Protein AF-A0A1F9PCY2-F1 (afdb_monomer_lite)

Secondary structure (DSSP, 8-state):
--SSTTHHHHHHHHHHHHHHHHHHHTTS----------PPP---GGG---EEP--SSTT--EEE---HHHHTT-SSEEEEEEEEPTT-B-SSSBEESS--EEEEEEESEEEEEETTEEEEEETT-EEEE-SSGGG-BEEE--SSS-EEEEEEEE--SSEEEEETTTTEEEEETTTEEE-SSSB--TTTT-TTGGGGS-HHHHS--

Structure (mmCIF, N/CA/C/O backbone):
data_AF-A0A1F9PCY2-F1
#
_entry.id   AF-A0A1F9PCY2-F1
#
loop_
_atom_site.group_PDB
_atom_site.id
_atom_site.type_symbol
_atom_site.label_atom_id
_atom_site.label_alt_id
_atom_site.label_comp_id
_atom_site.label_asym_id
_atom_site.label_entity_id
_atom_site.label_seq_id
_atom_site.pdbx_PDB_ins_code
_atom_site.Cartn_x
_atom_site.Cartn_y
_atom_site.Cartn_z
_atom_site.occupancy
_atom_site.B_iso_or_equiv
_atom_site.auth_seq_id
_atom_site.auth_comp_id
_atom_site.auth_asym_id
_atom_site.auth_atom_id
_atom_site.pdbx_PDB_model_num
ATOM 1 N N . MET A 1 1 ? 18.120 -56.694 47.326 1.00 49.91 1 MET A N 1
ATOM 2 C CA . MET A 1 1 ? 18.194 -55.585 48.305 1.00 49.91 1 MET A CA 1
ATOM 3 C C . MET A 1 1 ? 19.300 -54.644 47.840 1.00 49.91 1 MET A C 1
ATOM 5 O O . MET A 1 1 ? 20.305 -55.163 47.388 1.00 49.91 1 MET A O 1
ATOM 9 N N . ASP A 1 2 ? 19.092 -53.324 47.895 1.00 51.41 2 ASP A N 1
ATOM 10 C CA . ASP A 1 2 ? 20.048 -52.235 47.558 1.00 51.41 2 ASP A CA 1
ATOM 11 C C . ASP A 1 2 ? 20.044 -51.563 46.168 1.00 51.41 2 ASP A C 1
ATOM 13 O O . ASP A 1 2 ? 21.091 -51.197 45.639 1.00 51.41 2 ASP A O 1
ATOM 17 N N . THR A 1 3 ? 18.872 -51.218 45.622 1.00 49.50 3 THR A N 1
ATOM 18 C CA . THR A 1 3 ? 18.780 -50.159 44.579 1.00 49.50 3 THR A CA 1
ATOM 19 C C . THR A 1 3 ? 17.760 -49.053 44.872 1.00 49.50 3 THR A C 1
ATOM 21 O O . THR A 1 3 ? 17.724 -48.039 44.171 1.00 49.50 3 THR A O 1
ATOM 24 N N . GLU A 1 4 ? 16.981 -49.178 45.948 1.00 46.00 4 GLU A N 1
ATOM 25 C CA . GLU A 1 4 ? 15.892 -48.245 46.273 1.00 46.00 4 GLU A CA 1
ATOM 26 C C . GLU A 1 4 ? 16.296 -47.173 47.306 1.00 46.00 4 GLU A C 1
ATOM 28 O O . GLU A 1 4 ? 15.786 -46.057 47.291 1.00 46.00 4 GLU A O 1
ATOM 33 N N . ASN A 1 5 ? 17.320 -47.435 48.128 1.00 48.94 5 ASN A N 1
ATOM 34 C CA . ASN A 1 5 ? 17.716 -46.544 49.230 1.00 48.94 5 ASN A CA 1
ATOM 35 C C . ASN A 1 5 ? 18.710 -45.421 48.837 1.00 48.94 5 ASN A C 1
ATOM 37 O O . ASN A 1 5 ? 19.014 -44.539 49.639 1.00 48.94 5 ASN A O 1
ATOM 41 N N . LYS A 1 6 ? 19.225 -45.411 47.596 1.00 46.03 6 LYS A N 1
ATOM 42 C CA . LYS A 1 6 ? 20.092 -44.322 47.088 1.00 46.03 6 LYS A CA 1
ATOM 43 C C . LYS A 1 6 ? 19.321 -43.197 46.389 1.00 46.03 6 LYS A C 1
ATOM 45 O O . LYS A 1 6 ? 19.819 -42.077 46.337 1.00 46.03 6 LYS A O 1
ATOM 50 N N . ARG A 1 7 ? 18.094 -43.445 45.910 1.00 46.31 7 ARG A N 1
ATOM 51 C CA . ARG A 1 7 ? 17.275 -42.417 45.238 1.00 46.31 7 ARG A CA 1
ATOM 52 C C . ARG A 1 7 ? 16.613 -41.432 46.207 1.00 46.31 7 ARG A C 1
ATOM 54 O O . ARG A 1 7 ? 16.495 -40.264 45.862 1.00 46.31 7 ARG A O 1
ATOM 61 N N . ASN A 1 8 ? 16.296 -41.854 47.434 1.00 48.50 8 ASN A N 1
ATOM 62 C CA . ASN A 1 8 ? 15.624 -40.996 48.424 1.00 48.50 8 ASN A CA 1
ATOM 63 C C . ASN A 1 8 ? 16.538 -40.022 49.183 1.00 48.50 8 ASN A C 1
ATOM 65 O O . ASN A 1 8 ? 16.046 -39.057 49.765 1.00 48.50 8 ASN A O 1
ATOM 69 N N . LYS A 1 9 ? 17.862 -40.225 49.178 1.00 49.31 9 LYS A N 1
ATOM 70 C CA . LYS A 1 9 ? 18.790 -39.270 49.810 1.00 49.31 9 LYS A CA 1
ATOM 71 C C . LYS A 1 9 ? 19.109 -38.074 48.908 1.00 49.31 9 LYS A C 1
ATOM 73 O O . LYS A 1 9 ? 19.295 -36.982 49.423 1.00 49.31 9 LYS A O 1
ATOM 78 N N . HIS A 1 10 ? 19.098 -38.244 47.583 1.00 46.91 10 HIS A N 1
ATOM 79 C CA . HIS A 1 10 ? 19.387 -37.155 46.640 1.00 46.91 10 HIS A CA 1
ATOM 80 C C . HIS A 1 10 ? 18.196 -36.215 46.401 1.00 46.91 10 HIS A C 1
ATOM 82 O O . HIS A 1 10 ? 18.392 -35.010 46.261 1.00 46.91 10 HIS A O 1
ATOM 88 N N . THR A 1 11 ? 16.963 -36.722 46.425 1.00 49.09 11 THR A N 1
ATOM 89 C CA . THR A 1 11 ? 15.750 -35.896 46.283 1.00 49.09 11 THR A CA 1
ATOM 90 C C . THR A 1 11 ? 15.494 -35.004 47.498 1.00 49.09 11 THR A C 1
ATOM 92 O O . THR A 1 11 ? 15.052 -33.869 47.335 1.00 49.09 11 THR A O 1
ATOM 95 N N . CYS A 1 12 ? 15.845 -35.457 48.706 1.00 47.75 12 CYS A N 1
ATOM 96 C CA . CYS A 1 12 ? 15.657 -34.674 49.930 1.00 47.75 12 CYS A CA 1
ATOM 97 C C . CYS A 1 12 ? 16.666 -33.509 50.050 1.00 47.75 12 CYS A C 1
ATOM 99 O O . CYS A 1 12 ? 16.314 -32.419 50.496 1.00 47.75 12 CYS A O 1
ATOM 101 N N . THR A 1 13 ? 17.906 -33.686 49.575 1.00 51.84 13 THR A N 1
ATOM 102 C CA . THR A 1 13 ? 18.930 -32.624 49.595 1.00 51.84 13 THR A CA 1
ATOM 103 C C . THR A 1 13 ? 18.660 -31.518 48.568 1.00 51.84 13 THR A C 1
ATOM 105 O O . THR A 1 13 ? 18.890 -30.349 48.864 1.00 51.84 13 THR A O 1
ATOM 108 N N . ILE A 1 14 ? 18.116 -31.846 47.389 1.00 53.06 14 ILE A N 1
ATOM 109 C CA . ILE A 1 14 ? 17.788 -30.846 46.353 1.00 53.06 14 ILE A CA 1
ATOM 110 C C . ILE A 1 14 ? 16.597 -29.974 46.783 1.00 53.06 14 ILE A C 1
ATOM 112 O O . ILE A 1 14 ? 16.625 -28.760 46.586 1.00 53.06 14 ILE A O 1
ATOM 116 N N . PHE A 1 15 ? 15.592 -30.557 47.446 1.00 50.31 15 PHE A N 1
ATOM 117 C CA . PHE A 1 15 ? 14.443 -29.798 47.954 1.00 50.31 15 PHE A CA 1
ATOM 118 C C . PHE A 1 15 ? 14.841 -28.785 49.038 1.00 50.31 15 PHE A C 1
ATOM 120 O O . PHE A 1 15 ? 14.338 -27.662 49.050 1.00 50.31 15 PHE A O 1
ATOM 127 N N . PHE A 1 16 ? 15.799 -29.137 49.901 1.00 51.06 16 PHE A N 1
ATOM 128 C CA . PHE A 1 16 ? 16.322 -28.218 50.914 1.00 51.06 16 PHE A CA 1
ATOM 129 C C . PHE A 1 16 ? 17.178 -27.090 50.322 1.00 51.06 16 PHE A C 1
ATOM 131 O O . PHE A 1 16 ? 17.104 -25.969 50.814 1.00 51.06 16 PHE A O 1
ATOM 138 N N . ILE A 1 17 ? 17.940 -27.334 49.250 1.00 54.53 17 ILE A N 1
ATOM 139 C CA . ILE A 1 17 ? 18.745 -26.287 48.593 1.00 54.53 17 ILE A CA 1
ATOM 140 C C . ILE A 1 17 ? 17.848 -25.254 47.893 1.00 54.53 17 ILE A C 1
ATOM 142 O O . ILE A 1 17 ? 18.100 -24.055 48.010 1.00 54.53 17 ILE A O 1
ATOM 146 N N . ILE A 1 18 ? 16.772 -25.694 47.230 1.00 54.16 18 ILE A N 1
ATOM 147 C CA . ILE A 1 18 ? 15.825 -24.792 46.552 1.00 54.16 18 ILE A CA 1
ATOM 148 C C . ILE A 1 18 ? 15.055 -23.945 47.576 1.00 54.16 18 ILE A C 1
ATOM 150 O O . ILE A 1 18 ? 14.937 -22.731 47.400 1.00 54.16 18 ILE A O 1
ATOM 154 N N . LEU A 1 19 ? 14.605 -24.539 48.689 1.00 51.38 19 LEU A N 1
ATOM 155 C CA . LEU A 1 19 ? 13.921 -23.782 49.744 1.00 51.38 19 LEU A CA 1
ATOM 156 C C . LEU A 1 19 ? 14.862 -22.807 50.471 1.00 51.38 19 LEU A C 1
ATOM 158 O O . LEU A 1 19 ? 14.443 -21.707 50.823 1.00 51.38 19 LEU A O 1
ATOM 162 N N . PHE A 1 20 ? 16.133 -23.170 50.672 1.00 49.12 20 PHE A N 1
ATOM 163 C CA . PHE A 1 20 ? 17.105 -22.307 51.352 1.00 49.12 20 PHE A CA 1
ATOM 164 C C . PHE A 1 20 ? 17.587 -21.149 50.461 1.00 49.12 20 PHE A C 1
ATOM 166 O O . PHE A 1 20 ? 17.786 -20.045 50.966 1.00 49.12 20 PHE A O 1
ATOM 173 N N . GLN A 1 21 ? 17.687 -21.342 49.136 1.00 50.03 21 GLN A N 1
ATOM 174 C CA . GLN A 1 21 ? 17.915 -20.238 48.192 1.00 50.03 21 GLN A CA 1
ATOM 175 C C . GLN A 1 21 ? 16.726 -19.272 48.141 1.00 50.03 21 GLN A C 1
ATOM 177 O O . GLN A 1 21 ? 16.936 -18.060 48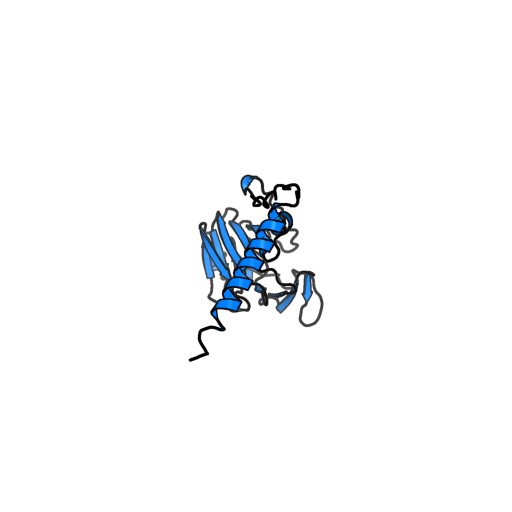.185 1.00 50.03 21 GLN A O 1
ATOM 182 N N . TYR A 1 22 ? 15.489 -19.783 48.144 1.00 48.84 22 TYR A N 1
ATOM 183 C CA . TYR A 1 22 ? 14.297 -18.936 48.252 1.00 48.84 22 TYR A CA 1
ATOM 184 C C . TYR A 1 22 ? 14.264 -18.167 49.580 1.00 48.84 22 TYR A C 1
ATOM 186 O O . TYR A 1 22 ? 13.965 -16.977 49.598 1.00 48.84 22 TYR A O 1
ATOM 194 N N . PHE A 1 23 ? 14.644 -18.796 50.695 1.00 46.88 23 PHE A N 1
ATOM 195 C CA . PHE A 1 23 ? 14.626 -18.138 52.003 1.00 46.88 23 PHE A CA 1
ATOM 196 C C . PHE A 1 23 ? 15.742 -17.088 52.178 1.00 46.88 23 PHE A C 1
ATOM 198 O O . PHE A 1 23 ? 15.530 -16.085 52.862 1.00 46.88 23 PHE A O 1
ATOM 205 N N . LEU A 1 24 ? 16.909 -17.257 51.537 1.00 42.62 24 LEU A N 1
ATOM 206 C CA . LEU A 1 24 ? 17.967 -16.233 51.534 1.00 42.62 24 LEU A CA 1
ATOM 207 C C . LEU A 1 24 ? 17.650 -15.036 50.624 1.00 42.62 24 LEU A C 1
ATOM 209 O O . LEU A 1 24 ? 18.014 -13.910 50.969 1.00 42.62 24 LEU A O 1
ATOM 213 N N . LEU A 1 25 ? 16.937 -15.248 49.512 1.00 44.38 25 LEU A N 1
ATOM 214 C CA . LEU A 1 25 ? 16.460 -14.162 48.645 1.00 44.38 25 LEU A CA 1
ATOM 215 C C . LEU A 1 25 ? 15.469 -13.230 49.364 1.00 44.38 25 LEU A C 1
ATOM 217 O O . LEU A 1 25 ? 15.462 -12.035 49.087 1.00 44.38 25 LEU A O 1
ATOM 221 N N . TYR A 1 26 ? 14.703 -13.736 50.337 1.00 45.12 26 TYR A N 1
ATOM 222 C CA . TYR A 1 26 ? 13.706 -12.946 51.074 1.00 45.12 26 TYR A CA 1
ATOM 223 C C . TYR A 1 26 ? 14.226 -12.231 52.333 1.00 45.12 26 TYR A C 1
ATOM 225 O O . TYR A 1 26 ? 13.521 -11.383 52.878 1.00 45.12 26 TYR A O 1
ATOM 233 N N . LYS A 1 27 ? 15.441 -12.534 52.817 1.00 46.47 27 LYS A N 1
ATOM 234 C CA . LYS A 1 27 ? 15.986 -11.939 54.058 1.00 46.47 27 LYS A CA 1
ATOM 235 C C . LYS A 1 27 ? 17.044 -10.857 53.865 1.00 46.47 27 LYS A C 1
ATOM 237 O O . LYS A 1 27 ? 17.469 -10.253 54.847 1.00 46.47 27 LYS A O 1
ATOM 242 N N . THR A 1 28 ? 17.449 -10.571 52.633 1.00 42.50 28 THR A N 1
ATOM 243 C CA . THR A 1 28 ? 18.249 -9.377 52.348 1.00 42.50 28 THR A CA 1
ATOM 244 C C . THR A 1 28 ? 17.312 -8.319 51.800 1.00 42.50 28 THR A C 1
ATOM 246 O O . THR A 1 28 ? 16.683 -8.519 50.767 1.00 42.50 28 THR A O 1
ATOM 249 N N . GLY A 1 29 ? 17.157 -7.225 52.546 1.00 47.38 29 GLY A N 1
ATOM 250 C CA . GLY A 1 29 ? 16.295 -6.102 52.202 1.00 47.38 29 GLY A CA 1
ATOM 251 C C . GLY A 1 29 ? 16.767 -5.393 50.937 1.00 47.38 29 GLY A C 1
ATOM 252 O O . GLY A 1 29 ? 17.312 -4.296 51.002 1.00 47.38 29 GLY A O 1
ATOM 253 N N . ARG A 1 30 ? 16.544 -6.013 49.777 1.00 43.16 30 ARG A N 1
ATOM 254 C CA . ARG A 1 30 ? 16.398 -5.278 48.533 1.00 43.16 30 ARG A CA 1
ATOM 255 C C . ARG A 1 30 ? 15.073 -4.560 48.641 1.00 43.16 30 ARG A C 1
ATOM 257 O O . ARG A 1 30 ? 14.016 -5.183 48.661 1.00 43.16 30 ARG A O 1
ATOM 264 N N . THR A 1 31 ? 15.175 -3.246 48.764 1.00 40.16 31 THR A N 1
ATOM 265 C CA . THR A 1 31 ? 14.129 -2.294 48.430 1.00 40.16 31 THR A CA 1
ATOM 266 C C . THR A 1 31 ? 13.320 -2.872 47.280 1.00 40.16 31 THR A C 1
ATOM 268 O O . THR A 1 31 ? 13.869 -3.135 46.208 1.00 40.16 31 THR A O 1
ATOM 271 N N . ILE A 1 32 ? 12.043 -3.142 47.535 1.00 45.25 32 ILE A N 1
ATOM 272 C CA . ILE A 1 32 ? 11.086 -3.482 46.496 1.00 45.25 32 ILE A CA 1
ATOM 273 C C . ILE A 1 32 ? 10.945 -2.185 45.702 1.00 45.25 32 ILE A C 1
ATOM 275 O O . ILE A 1 32 ? 10.113 -1.338 46.012 1.00 45.25 32 ILE A O 1
ATOM 279 N N . ALA A 1 33 ? 11.850 -1.963 44.748 1.00 45.84 33 ALA A N 1
ATOM 280 C CA . ALA A 1 33 ? 11.532 -1.118 43.622 1.00 45.84 33 ALA A CA 1
ATOM 281 C C . ALA A 1 33 ? 10.324 -1.807 43.002 1.00 45.84 33 ALA A C 1
ATOM 283 O O . ALA A 1 33 ? 10.427 -2.924 42.499 1.00 45.84 33 ALA A O 1
ATOM 284 N N . GLN A 1 34 ? 9.164 -1.197 43.197 1.00 42.25 34 GLN A N 1
ATOM 285 C CA . GLN A 1 34 ? 7.962 -1.493 42.454 1.00 42.25 34 GLN A CA 1
ATOM 286 C C . GLN A 1 34 ? 8.396 -1.539 40.986 1.00 42.25 34 GLN A C 1
ATOM 288 O O . GLN A 1 34 ? 8.777 -0.511 40.430 1.00 42.25 34 GLN A O 1
ATOM 293 N N . GLU A 1 35 ? 8.483 -2.738 40.403 1.00 51.88 35 GLU A N 1
ATOM 294 C CA . GLU A 1 35 ? 8.576 -2.874 38.956 1.00 51.88 35 GLU A CA 1
ATOM 295 C C . GLU A 1 35 ? 7.293 -2.228 38.446 1.00 51.88 35 GLU A C 1
ATOM 297 O O . GLU A 1 35 ? 6.217 -2.823 38.508 1.00 51.88 35 GLU A O 1
ATOM 302 N N . GLU A 1 36 ? 7.374 -0.956 38.054 1.00 52.19 36 GLU A N 1
ATOM 303 C CA . GLU A 1 36 ? 6.341 -0.338 37.245 1.00 52.19 36 GLU A CA 1
ATOM 304 C C . GLU A 1 36 ? 6.283 -1.172 35.969 1.00 52.19 36 GLU A C 1
ATOM 306 O O . GLU A 1 36 ? 7.107 -1.025 35.065 1.00 52.19 36 GLU A O 1
ATOM 311 N N . GLY A 1 37 ? 5.375 -2.153 35.958 1.00 55.00 37 GLY A N 1
ATOM 312 C CA . GLY A 1 37 ? 5.111 -2.973 34.792 1.00 55.00 37 GLY A CA 1
ATOM 313 C C . GLY A 1 37 ? 4.914 -2.043 33.606 1.00 55.00 37 GLY A C 1
ATOM 314 O O . GLY A 1 37 ? 4.237 -1.022 33.730 1.00 55.00 37 GLY A O 1
ATOM 315 N N . ILE A 1 38 ? 5.557 -2.359 32.482 1.00 71.50 38 ILE A N 1
ATOM 316 C CA . ILE A 1 38 ? 5.485 -1.537 31.275 1.00 71.50 38 ILE A CA 1
ATOM 317 C C . ILE A 1 38 ? 4.004 -1.355 30.934 1.00 71.50 38 ILE A C 1
ATOM 319 O O . ILE A 1 38 ? 3.338 -2.303 30.518 1.00 71.50 38 ILE A O 1
ATOM 323 N N . MET A 1 39 ? 3.484 -0.148 31.159 1.00 81.25 39 MET A N 1
ATOM 324 C CA . MET A 1 39 ? 2.111 0.184 30.807 1.00 81.25 39 MET A CA 1
ATOM 325 C C . MET A 1 39 ? 1.950 0.003 29.294 1.00 81.25 39 MET A C 1
ATOM 327 O O . MET A 1 39 ? 2.833 0.427 28.539 1.00 81.25 39 MET A O 1
ATOM 331 N N . PRO A 1 40 ? 0.859 -0.626 28.826 1.00 89.62 40 PRO A N 1
ATOM 332 C CA . PRO A 1 40 ? 0.638 -0.785 27.399 1.00 89.62 40 PRO A CA 1
ATOM 333 C C . PRO A 1 40 ? 0.525 0.589 26.733 1.00 89.62 40 PRO A C 1
ATOM 335 O O . PRO A 1 40 ? -0.126 1.497 27.255 1.00 89.62 40 PRO A O 1
ATOM 338 N N . PHE A 1 41 ? 1.144 0.736 25.563 1.00 92.12 41 PHE A N 1
ATOM 339 C CA . PHE A 1 41 ? 0.968 1.927 24.739 1.00 92.12 41 PHE A CA 1
ATOM 340 C C . PHE A 1 41 ? -0.444 1.930 24.152 1.00 92.12 41 PHE A C 1
ATOM 342 O O . PHE A 1 41 ? -0.864 0.960 23.523 1.00 92.12 41 PHE A O 1
ATOM 349 N N . ILE A 1 42 ? -1.177 3.022 24.362 1.00 94.06 42 ILE A N 1
ATOM 350 C CA . ILE A 1 42 ? -2.525 3.210 23.825 1.00 94.06 42 ILE A CA 1
ATOM 351 C C . ILE A 1 42 ? -2.456 4.302 22.761 1.00 94.06 42 ILE A C 1
ATOM 353 O O . ILE A 1 42 ? -2.275 5.474 23.088 1.00 94.06 42 ILE A O 1
ATOM 357 N N . HIS A 1 43 ? -2.645 3.919 21.499 1.00 94.88 43 HIS A N 1
ATOM 358 C CA . HIS A 1 43 ? -2.766 4.850 20.375 1.00 94.88 43 HIS A CA 1
ATOM 359 C C . HIS A 1 43 ? -4.242 5.093 20.094 1.00 94.88 43 HIS A C 1
ATOM 361 O O . HIS A 1 43 ? -4.945 4.215 19.596 1.00 94.88 43 HIS A O 1
ATOM 367 N N . LYS A 1 44 ? -4.745 6.271 20.463 1.00 94.94 44 LYS A N 1
ATOM 368 C CA . LYS A 1 44 ? -6.134 6.641 20.192 1.00 94.94 44 LYS A CA 1
ATOM 369 C C . LYS A 1 44 ? -6.222 7.222 18.794 1.00 94.94 44 LYS A C 1
ATOM 371 O O . LYS A 1 44 ? -5.636 8.265 18.542 1.00 94.94 44 LYS A O 1
ATOM 376 N N . LEU A 1 45 ? -7.000 6.592 17.916 1.00 93.25 45 LEU A N 1
ATOM 377 C CA . LEU A 1 45 ? -7.148 7.038 16.527 1.00 93.25 45 LEU A CA 1
ATOM 378 C C . LEU A 1 45 ? -7.530 8.524 16.405 1.00 93.25 45 LEU A C 1
ATOM 380 O O . LEU A 1 45 ? -7.011 9.213 15.537 1.00 93.25 45 LEU A O 1
ATOM 384 N N . ALA A 1 46 ? -8.372 9.029 17.313 1.00 94.62 46 ALA A N 1
ATOM 385 C CA . ALA A 1 46 ? -8.782 10.435 17.352 1.00 94.62 46 ALA A CA 1
ATOM 386 C C . ALA A 1 46 ? -7.629 11.430 17.600 1.00 94.62 46 ALA A C 1
ATOM 388 O O . ALA A 1 46 ? -7.755 12.598 17.245 1.00 94.62 46 ALA A O 1
ATOM 389 N N . ASP A 1 47 ? -6.520 10.969 18.184 1.00 95.38 47 ASP A N 1
ATOM 390 C CA . ASP A 1 47 ? -5.356 11.788 18.534 1.00 95.38 47 ASP A CA 1
ATOM 391 C C . ASP A 1 47 ? -4.205 11.623 17.517 1.00 95.38 47 ASP A C 1
ATOM 393 O O . ASP A 1 47 ? -3.157 12.256 17.649 1.00 95.38 47 ASP A O 1
ATOM 397 N N . ILE A 1 48 ? -4.371 10.758 16.507 1.00 95.75 48 ILE A N 1
ATOM 398 C CA . ILE A 1 48 ? -3.335 10.455 15.516 1.00 95.75 48 ILE A CA 1
ATOM 399 C C . ILE A 1 48 ? -3.447 11.421 14.336 1.00 95.75 48 ILE A C 1
ATOM 401 O O . ILE A 1 48 ? -4.407 11.401 13.567 1.00 95.75 48 ILE A O 1
ATOM 405 N N . GLU A 1 49 ? -2.414 12.237 14.147 1.00 96.75 49 GLU A N 1
ATOM 406 C CA . GLU A 1 49 ? -2.269 13.063 12.951 1.00 96.75 49 GLU A CA 1
ATOM 407 C C . GLU A 1 49 ? -1.804 12.210 11.759 1.00 96.75 49 GLU A C 1
ATOM 409 O O . GLU A 1 49 ? -0.811 11.486 11.853 1.00 96.75 49 GLU A O 1
ATOM 414 N N . LEU A 1 50 ? -2.484 12.346 10.614 1.00 98.19 50 LEU A N 1
ATOM 415 C CA . LEU A 1 50 ? -2.068 11.736 9.351 1.00 98.19 50 LEU A CA 1
ATOM 416 C C . LEU A 1 50 ? -1.465 12.785 8.415 1.00 98.19 50 LEU A C 1
ATOM 418 O O . LEU A 1 50 ? -2.133 13.747 8.024 1.00 98.19 50 LEU A O 1
ATOM 422 N N . LYS A 1 51 ? -0.219 12.561 7.994 1.00 98.12 51 LYS A N 1
ATOM 423 C CA . LYS A 1 51 ? 0.524 13.444 7.088 1.00 98.12 51 LYS A CA 1
ATOM 424 C C . LYS A 1 51 ? 0.533 12.884 5.680 1.00 98.12 51 LYS A C 1
ATOM 426 O O . LYS A 1 51 ? 0.793 11.701 5.483 1.00 98.12 51 LYS A O 1
ATOM 431 N 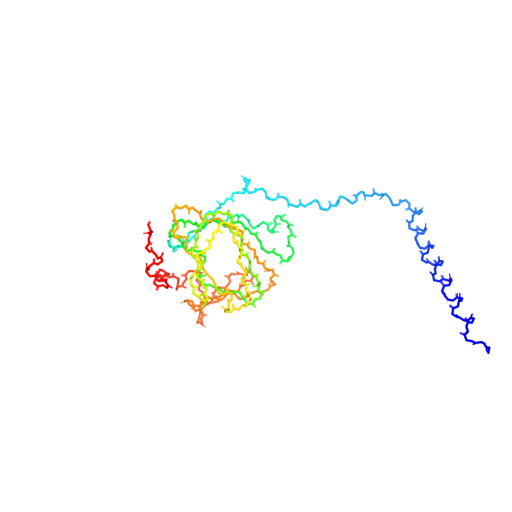N . GLN A 1 52 ? 0.245 13.742 4.707 1.00 97.88 52 GLN A N 1
ATOM 432 C CA . GLN A 1 52 ? 0.275 13.368 3.297 1.00 97.88 52 GLN A CA 1
ATOM 433 C C . GLN A 1 52 ? 1.706 13.053 2.843 1.00 97.88 52 GLN A C 1
ATOM 435 O O . GLN A 1 52 ? 2.659 13.704 3.273 1.00 97.88 52 GLN A O 1
ATOM 440 N N . ASN A 1 53 ? 1.844 12.065 1.964 1.00 96.19 53 ASN A N 1
ATOM 441 C CA . ASN A 1 53 ? 3.103 11.752 1.303 1.00 96.19 53 ASN A CA 1
ATOM 442 C C . ASN A 1 53 ? 3.514 12.830 0.277 1.00 96.19 53 ASN A C 1
ATOM 444 O O . ASN A 1 53 ? 2.690 13.548 -0.287 1.00 96.19 53 ASN A O 1
ATOM 448 N N . ASN A 1 54 ? 4.813 12.897 -0.022 1.00 93.12 54 ASN A N 1
ATOM 449 C CA . ASN A 1 54 ? 5.364 13.771 -1.061 1.00 93.12 54 ASN A CA 1
ATOM 450 C C . ASN A 1 54 ? 5.648 12.963 -2.336 1.00 93.12 54 ASN A C 1
ATOM 452 O O . ASN A 1 54 ? 6.806 12.737 -2.690 1.00 93.12 54 ASN A O 1
ATOM 456 N N . SER A 1 55 ? 4.596 12.467 -2.991 1.00 91.81 55 SER A N 1
ATOM 457 C CA . SER A 1 55 ? 4.737 11.763 -4.270 1.00 91.81 55 SER A CA 1
ATOM 458 C C . SER A 1 55 ? 4.847 12.747 -5.444 1.00 91.81 55 SER A C 1
ATOM 460 O O . SER A 1 55 ? 3.992 13.625 -5.569 1.00 91.81 55 SER A O 1
ATOM 462 N N . PRO A 1 56 ? 5.837 12.596 -6.345 1.00 92.50 56 PRO A N 1
ATOM 463 C CA . PRO A 1 56 ? 5.848 13.278 -7.635 1.00 92.50 56 PRO A CA 1
ATOM 464 C C . PRO A 1 56 ? 4.826 12.681 -8.619 1.00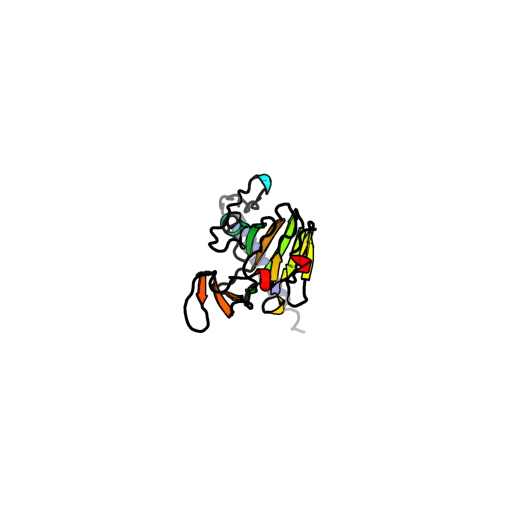 92.50 56 PRO A C 1
ATOM 466 O O . PRO A 1 56 ? 4.472 13.331 -9.599 1.00 92.50 56 PRO A O 1
ATOM 469 N N . ALA A 1 57 ? 4.341 11.460 -8.373 1.00 92.44 57 ALA A N 1
ATOM 470 C CA . ALA A 1 57 ? 3.360 10.777 -9.203 1.00 92.44 57 ALA A CA 1
ATOM 471 C C . ALA A 1 57 ? 1.951 10.976 -8.620 1.00 92.44 57 ALA A C 1
ATOM 473 O O . ALA A 1 57 ? 1.624 10.464 -7.548 1.00 92.44 57 ALA A O 1
ATOM 474 N N . SER A 1 58 ? 1.112 11.734 -9.332 1.00 93.94 58 SER A N 1
ATOM 475 C CA . SER A 1 58 ? -0.181 12.220 -8.817 1.00 93.94 58 SER A CA 1
ATOM 476 C C . SER A 1 58 ? -1.216 11.134 -8.496 1.00 93.94 58 SER A C 1
ATOM 478 O O . SER A 1 58 ? -2.142 11.385 -7.728 1.00 93.94 58 SER A O 1
ATOM 480 N N . ASP A 1 59 ? -1.049 9.931 -9.046 1.00 97.31 59 ASP A N 1
ATOM 481 C CA . ASP A 1 59 ? -1.905 8.773 -8.769 1.00 97.31 59 ASP A CA 1
ATOM 482 C C . ASP A 1 59 ? -1.615 8.124 -7.403 1.00 97.31 59 ASP A C 1
ATOM 484 O O . ASP A 1 59 ? -2.458 7.411 -6.862 1.00 97.31 59 ASP A O 1
ATOM 488 N N . PHE A 1 60 ? -0.457 8.429 -6.816 1.00 98.00 60 PHE A N 1
ATOM 489 C CA . PHE A 1 60 ? 0.065 7.854 -5.580 1.00 98.00 60 PHE A CA 1
ATOM 490 C C . PHE A 1 60 ? -0.032 8.864 -4.434 1.00 98.00 60 PHE A C 1
ATOM 492 O O . PHE A 1 60 ? 0.965 9.468 -4.034 1.00 98.00 60 PHE A O 1
ATOM 499 N N . LEU A 1 61 ? -1.238 9.080 -3.907 1.00 97.94 61 LEU A N 1
ATOM 500 C CA . LEU A 1 61 ? -1.468 10.014 -2.801 1.00 97.94 61 LEU A CA 1
ATOM 501 C C . LEU A 1 61 ? -2.165 9.320 -1.638 1.00 97.94 61 LEU A C 1
ATOM 503 O O . LEU A 1 61 ? -3.293 8.848 -1.765 1.00 97.94 61 LEU A O 1
ATOM 507 N N . TRP A 1 62 ? -1.517 9.340 -0.479 1.00 98.12 62 TRP A N 1
ATOM 508 C CA . TRP A 1 62 ? -2.041 8.822 0.782 1.00 98.12 62 TRP A CA 1
ATOM 509 C C . TRP A 1 62 ? -1.539 9.678 1.943 1.00 98.12 62 TRP A C 1
ATOM 511 O O . TRP A 1 62 ? -0.605 10.473 1.810 1.00 98.12 62 TRP A O 1
ATOM 521 N N . LYS A 1 63 ? -2.153 9.506 3.107 1.00 98.38 63 LYS A N 1
ATOM 522 C CA . LYS A 1 63 ? -1.651 10.002 4.382 1.00 98.38 63 LYS A CA 1
ATOM 523 C C . LYS A 1 63 ? -1.207 8.836 5.254 1.00 98.38 63 LYS A C 1
ATOM 525 O O . LYS A 1 63 ? -1.761 7.746 5.152 1.00 98.38 63 LYS A O 1
ATOM 530 N N . SER A 1 64 ? -0.228 9.080 6.113 1.00 98.12 64 SER A N 1
ATOM 531 C CA . SER A 1 64 ? 0.291 8.111 7.078 1.00 98.12 64 SER A CA 1
ATOM 532 C C . SER A 1 64 ? 0.424 8.775 8.439 1.00 98.12 64 SER A C 1
ATOM 534 O O . SER A 1 64 ? 0.779 9.957 8.511 1.00 98.12 64 SER A O 1
ATOM 536 N N . SER A 1 65 ? 0.187 8.033 9.517 1.00 98.19 65 SER A N 1
ATOM 537 C CA . SER A 1 65 ? 0.663 8.456 10.830 1.00 98.19 65 SER A CA 1
ATOM 538 C C . SER A 1 65 ? 2.191 8.414 10.874 1.00 98.19 65 SER A C 1
ATOM 540 O O . SER A 1 65 ? 2.847 7.897 9.963 1.00 98.19 65 SER A O 1
ATOM 542 N N . LEU A 1 66 ? 2.767 8.934 11.959 1.00 96.19 66 LEU A N 1
ATOM 543 C CA . LEU A 1 66 ? 4.121 8.531 12.332 1.00 96.19 66 LEU A CA 1
ATOM 544 C C . LEU A 1 66 ? 4.168 7.003 12.541 1.00 96.19 66 LEU A C 1
ATOM 546 O O . LEU A 1 66 ? 3.129 6.430 12.893 1.00 96.19 66 LEU A O 1
ATOM 550 N N . PRO A 1 67 ? 5.338 6.362 12.370 1.00 95.44 67 PRO A N 1
ATOM 551 C CA . PRO A 1 67 ? 5.491 4.938 12.646 1.00 95.44 67 PRO A CA 1
ATOM 552 C C . PRO A 1 67 ? 5.190 4.661 14.126 1.00 95.44 67 PRO A C 1
ATOM 554 O O . PRO A 1 67 ? 5.934 5.070 15.026 1.00 95.44 67 PRO A O 1
ATOM 557 N N . LEU A 1 68 ? 4.047 4.031 14.412 1.00 96.50 68 LEU A N 1
ATOM 558 C CA . LEU A 1 68 ? 3.579 3.845 15.789 1.00 96.50 68 LEU A CA 1
ATOM 559 C C . LEU A 1 68 ? 4.426 2.802 16.517 1.00 96.50 68 LEU A C 1
ATOM 561 O O . LEU A 1 68 ? 4.480 2.789 17.753 1.00 96.50 68 LEU A O 1
ATOM 565 N N . GLU A 1 69 ? 5.138 1.957 15.774 1.00 94.88 69 GLU A N 1
ATOM 566 C CA . GLU A 1 69 ? 6.081 1.002 16.322 1.00 94.88 69 GLU A CA 1
ATOM 567 C C . GLU A 1 69 ? 7.272 1.670 17.014 1.00 94.88 69 GLU A C 1
ATOM 569 O O . GLU A 1 69 ? 7.762 1.138 18.012 1.00 94.88 69 GLU A O 1
ATOM 574 N N . GLU A 1 70 ? 7.716 2.840 16.536 1.00 93.69 70 GLU A N 1
ATOM 575 C CA . GLU A 1 70 ? 8.818 3.591 17.147 1.00 93.69 70 GLU A CA 1
ATOM 576 C C . GLU A 1 70 ? 8.393 4.140 18.508 1.00 93.69 70 GLU A C 1
ATOM 578 O O . GLU A 1 70 ? 9.103 3.983 19.505 1.00 93.69 70 GLU A O 1
ATOM 583 N N . ILE A 1 71 ? 7.180 4.696 18.568 1.00 93.56 71 ILE A N 1
ATOM 584 C CA . ILE A 1 71 ? 6.565 5.196 19.802 1.00 93.56 71 ILE A CA 1
ATOM 585 C C . ILE A 1 71 ? 6.366 4.041 20.793 1.00 93.56 71 ILE A C 1
ATOM 587 O O . ILE A 1 71 ? 6.669 4.171 21.979 1.00 93.56 71 ILE A O 1
ATOM 591 N N . SER A 1 72 ? 5.913 2.889 20.292 1.00 95.00 72 SER A N 1
ATOM 592 C CA . SER A 1 72 ? 5.639 1.688 21.093 1.00 95.00 72 SER A CA 1
ATOM 593 C C . SER A 1 72 ? 6.886 0.882 21.451 1.00 95.00 72 SER A C 1
ATOM 595 O O . SER A 1 72 ? 6.791 -0.088 22.204 1.00 95.00 72 SER A O 1
ATOM 597 N N . LYS A 1 73 ? 8.052 1.238 20.894 1.00 94.06 73 LYS A N 1
ATOM 598 C CA . LYS A 1 73 ? 9.314 0.490 21.024 1.00 94.06 73 LYS A CA 1
ATOM 599 C C . LYS A 1 73 ? 9.173 -0.984 20.620 1.00 94.06 73 LYS A C 1
ATOM 601 O O . LYS A 1 73 ? 9.751 -1.875 21.251 1.00 94.06 73 LYS A O 1
ATOM 606 N N . SER A 1 74 ? 8.389 -1.244 19.576 1.00 95.44 74 SER A N 1
ATOM 607 C CA . SER A 1 74 ? 8.181 -2.591 19.049 1.00 95.44 74 SER A CA 1
ATOM 608 C C . SER A 1 74 ? 9.488 -3.175 18.520 1.00 95.44 74 SER A C 1
ATOM 610 O O . SER A 1 74 ? 10.264 -2.511 17.828 1.00 95.44 74 SER A O 1
ATOM 612 N N . LYS A 1 75 ? 9.720 -4.453 18.823 1.00 94.56 75 LYS A N 1
ATOM 613 C CA . LYS A 1 75 ? 10.886 -5.195 18.325 1.00 94.56 75 LYS A CA 1
ATOM 614 C C . LYS A 1 75 ? 10.607 -5.947 17.028 1.00 94.56 75 LYS A C 1
ATOM 616 O O . LYS A 1 75 ? 11.533 -6.143 16.253 1.00 94.56 75 LYS A O 1
ATOM 621 N N . TYR A 1 76 ? 9.361 -6.369 16.817 1.00 95.94 76 TYR A N 1
ATOM 622 C CA . TYR A 1 76 ? 9.018 -7.384 15.814 1.00 95.94 76 TYR A CA 1
ATOM 623 C C . TYR A 1 76 ? 7.990 -6.927 14.789 1.00 95.94 76 TYR A C 1
ATOM 625 O O . TYR A 1 76 ? 7.832 -7.588 13.773 1.00 95.94 76 TYR A O 1
ATOM 633 N N . LEU A 1 77 ? 7.299 -5.822 15.052 1.00 97.25 77 LEU A N 1
ATOM 634 C CA . LEU A 1 77 ? 6.232 -5.317 14.198 1.00 97.25 77 LEU A CA 1
ATOM 635 C C . LEU A 1 77 ? 6.541 -3.882 13.805 1.00 97.25 77 LEU A C 1
ATOM 637 O O . LEU A 1 77 ? 6.900 -3.089 14.678 1.00 97.25 77 LEU A O 1
ATOM 641 N N . HIS A 1 78 ? 6.368 -3.573 12.529 1.00 97.38 78 HIS A N 1
ATOM 642 C CA . HIS A 1 78 ? 6.130 -2.222 12.041 1.00 97.38 78 HIS A CA 1
ATOM 643 C C . HIS A 1 78 ? 4.628 -2.031 11.908 1.00 97.38 78 HIS A C 1
ATOM 645 O O . HIS A 1 78 ? 3.955 -2.951 11.446 1.00 97.38 78 HIS A O 1
ATOM 651 N N . PHE A 1 79 ? 4.104 -0.888 12.346 1.00 97.94 79 PHE A N 1
ATOM 652 C CA . PHE A 1 79 ? 2.690 -0.608 12.160 1.00 97.94 79 PHE A CA 1
ATOM 653 C C . PHE A 1 79 ? 2.383 0.878 12.242 1.00 97.94 79 PHE A C 1
ATOM 655 O O . PHE A 1 79 ? 2.897 1.606 13.094 1.00 97.94 79 PHE A O 1
ATOM 662 N N . ASP A 1 80 ? 1.471 1.315 11.391 1.00 97.75 80 ASP A N 1
ATOM 663 C CA . ASP A 1 80 ? 0.971 2.677 11.380 1.00 97.75 80 ASP A CA 1
ATOM 664 C C . ASP A 1 80 ? -0.454 2.735 10.802 1.00 97.75 80 ASP A C 1
ATOM 666 O O . ASP A 1 80 ? -1.067 1.717 10.468 1.00 97.75 80 ASP A O 1
ATOM 670 N N . ILE A 1 81 ? -1.031 3.936 10.783 1.00 98.44 81 ILE A N 1
ATOM 671 C CA . ILE A 1 81 ? -2.347 4.175 10.195 1.00 98.44 81 ILE A CA 1
ATOM 672 C C . ILE A 1 81 ? -2.167 4.826 8.832 1.00 98.44 81 ILE A C 1
ATOM 674 O O . ILE A 1 81 ? -1.519 5.871 8.716 1.00 98.44 81 ILE A O 1
ATOM 678 N N . LYS A 1 82 ? -2.826 4.265 7.819 1.00 98.56 82 LYS A N 1
ATOM 679 C CA . LYS A 1 82 ? -2.840 4.777 6.451 1.00 98.56 82 LYS A CA 1
ATOM 680 C C . LYS A 1 82 ? -4.220 5.279 6.070 1.00 98.56 82 LYS A C 1
ATOM 682 O O . LYS A 1 82 ? -5.231 4.671 6.408 1.00 98.56 82 LYS A O 1
ATOM 687 N N . SER A 1 83 ? -4.259 6.364 5.301 1.00 98.56 83 SER A N 1
ATOM 688 C CA . SER A 1 83 ? -5.471 6.860 4.651 1.00 98.56 83 SER A CA 1
ATOM 689 C C . SER A 1 83 ? -5.215 7.104 3.170 1.00 98.56 83 SER A C 1
ATOM 691 O O . SER A 1 83 ? -4.381 7.931 2.810 1.00 98.56 83 SER A O 1
ATOM 693 N N . LEU A 1 84 ? -5.927 6.398 2.300 1.00 98.56 84 LEU A N 1
ATOM 694 C CA . LEU A 1 84 ? -5.812 6.527 0.853 1.00 98.56 84 LEU A CA 1
ATOM 695 C C . LEU A 1 84 ? -6.875 7.494 0.317 1.00 98.56 84 LEU A C 1
ATOM 697 O O . LEU A 1 84 ? -8.063 7.348 0.612 1.00 98.56 84 LEU A O 1
ATOM 701 N N . PHE A 1 85 ? -6.458 8.486 -0.471 1.00 98.31 85 PHE A N 1
ATOM 702 C CA . PHE A 1 85 ? -7.377 9.475 -1.041 1.00 98.31 85 PHE A CA 1
ATOM 703 C C . PHE A 1 85 ? -8.296 8.865 -2.116 1.00 98.31 85 PHE A C 1
ATOM 705 O O . PHE A 1 85 ? -7.905 7.897 -2.767 1.00 98.31 85 PHE A O 1
ATOM 712 N N . PRO A 1 86 ? -9.484 9.454 -2.356 1.00 98.00 86 PRO A N 1
ATOM 713 C CA . PRO A 1 86 ? -10.361 9.062 -3.458 1.00 98.00 86 PRO A CA 1
ATOM 714 C C . PRO A 1 86 ? -9.665 9.086 -4.822 1.00 98.00 86 PRO A C 1
ATOM 716 O O . PRO A 1 86 ? -8.941 10.036 -5.151 1.00 98.00 86 PRO A O 1
ATOM 719 N N . ASP A 1 87 ? -9.943 8.076 -5.647 1.00 97.62 87 ASP A N 1
ATOM 720 C CA . ASP A 1 87 ? -9.361 7.900 -6.982 1.00 97.62 87 ASP A CA 1
ATOM 721 C C . ASP A 1 87 ? -7.818 7.897 -6.967 1.00 97.62 87 ASP A C 1
ATOM 723 O O . ASP A 1 87 ? -7.157 8.495 -7.822 1.00 97.62 87 ASP A O 1
ATOM 727 N N . LYS A 1 88 ? -7.225 7.284 -5.940 1.00 98.25 88 LYS A N 1
ATOM 728 C CA . LYS A 1 88 ? -5.774 7.110 -5.810 1.00 98.25 88 LYS A CA 1
ATOM 729 C C . LYS A 1 88 ? -5.431 5.662 -5.518 1.00 98.25 88 LYS A C 1
ATOM 731 O O . LYS A 1 88 ? -6.256 4.896 -5.016 1.00 98.25 88 LYS A O 1
ATOM 736 N N . PHE A 1 89 ? -4.196 5.316 -5.843 1.00 98.50 89 PHE A N 1
ATOM 737 C CA . PHE A 1 89 ? -3.610 4.018 -5.571 1.00 98.50 89 PHE A CA 1
ATOM 738 C C . PHE A 1 89 ? -2.773 4.098 -4.297 1.00 98.50 89 PHE A C 1
ATOM 740 O O . PHE A 1 89 ? -2.196 5.147 -3.981 1.00 98.50 89 PHE A O 1
ATOM 747 N N . SER A 1 90 ? -2.710 2.988 -3.559 1.00 97.94 90 SER A N 1
ATOM 748 C CA . SER A 1 90 ? -1.707 2.812 -2.505 1.00 97.94 90 SER A CA 1
ATOM 749 C C . SER A 1 90 ? -0.301 2.797 -3.117 1.00 97.94 90 SER A C 1
ATOM 751 O O . SER A 1 90 ? -0.100 3.208 -4.253 1.00 97.94 90 SER A O 1
ATOM 753 N N . TYR A 1 91 ? 0.689 2.283 -2.395 1.00 96.50 91 TYR A N 1
ATOM 754 C CA . TYR A 1 91 ? 2.030 2.025 -2.920 1.00 96.50 91 TYR A CA 1
ATOM 755 C C . TYR A 1 91 ? 2.021 1.334 -4.299 1.00 96.50 91 TYR A C 1
ATOM 757 O O . TYR A 1 91 ? 1.052 0.638 -4.635 1.00 96.50 91 TYR A O 1
ATOM 765 N N . PRO A 1 92 ? 3.089 1.500 -5.099 1.00 98.19 92 PRO A N 1
ATOM 766 C CA . PRO A 1 92 ? 3.381 0.625 -6.231 1.00 98.19 92 PRO A CA 1
ATOM 767 C C . PRO A 1 92 ? 3.064 -0.846 -5.943 1.00 98.19 92 PRO A C 1
ATOM 769 O O . PRO A 1 92 ? 3.274 -1.304 -4.821 1.00 98.19 92 PRO A O 1
ATOM 772 N N . TYR A 1 93 ? 2.551 -1.581 -6.933 1.00 98.81 93 TYR A N 1
ATOM 773 C CA . TYR A 1 93 ? 2.210 -2.997 -6.768 1.00 98.81 93 TYR A CA 1
ATOM 774 C C . TYR A 1 93 ? 3.452 -3.778 -6.345 1.00 98.81 93 TYR A C 1
ATOM 776 O O . TYR A 1 93 ? 4.459 -3.740 -7.056 1.00 98.81 93 TYR A O 1
ATOM 784 N N . HIS A 1 94 ? 3.399 -4.427 -5.181 1.00 98.81 94 HIS A N 1
ATOM 785 C CA . HIS A 1 94 ? 4.591 -4.992 -4.556 1.00 98.81 94 HIS A CA 1
ATOM 786 C C . HIS A 1 94 ? 4.299 -6.209 -3.689 1.00 98.81 94 HIS A C 1
ATOM 788 O O . HIS A 1 94 ? 3.149 -6.478 -3.355 1.00 98.81 94 HIS A O 1
ATOM 794 N N . PHE A 1 95 ? 5.362 -6.920 -3.322 1.00 98.81 95 PHE A N 1
ATOM 795 C CA . PHE A 1 95 ? 5.360 -7.927 -2.266 1.00 98.81 95 PHE A CA 1
ATOM 796 C C . PHE A 1 95 ? 6.686 -7.921 -1.502 1.00 98.81 95 PHE A C 1
ATOM 798 O O . PHE A 1 95 ? 7.709 -7.442 -2.002 1.00 98.81 95 PHE A O 1
ATOM 805 N N . HIS A 1 96 ? 6.665 -8.502 -0.309 1.00 98.62 96 HIS A N 1
ATOM 806 C CA . HIS A 1 96 ? 7.809 -8.628 0.588 1.00 98.62 96 HIS A CA 1
ATOM 807 C C . HIS A 1 96 ? 8.427 -10.028 0.510 1.00 98.62 96 HIS A C 1
ATOM 809 O O . HIS A 1 96 ? 7.726 -11.011 0.280 1.00 98.62 96 HIS A O 1
ATOM 815 N N . ARG A 1 97 ? 9.750 -10.142 0.667 1.00 98.44 97 ARG A N 1
ATOM 816 C CA . ARG A 1 97 ? 10.465 -11.433 0.601 1.00 98.44 97 ARG A CA 1
ATOM 817 C C . ARG A 1 97 ? 10.760 -12.041 1.961 1.00 98.44 97 ARG A C 1
ATOM 819 O O . ARG A 1 97 ? 11.085 -13.219 2.006 1.00 98.44 97 ARG A O 1
ATOM 826 N N . ASN A 1 98 ? 10.746 -11.230 3.009 1.00 97.81 98 ASN A N 1
ATOM 827 C CA . ASN A 1 98 ? 11.152 -11.625 4.353 1.00 97.81 98 ASN A CA 1
ATOM 828 C C . ASN A 1 98 ? 10.303 -10.916 5.425 1.00 97.81 98 ASN A C 1
ATOM 830 O O . ASN A 1 98 ? 10.769 -10.694 6.545 1.00 97.81 98 ASN A O 1
ATOM 834 N N . ALA A 1 99 ? 9.111 -10.452 5.036 1.00 98.00 99 ALA A N 1
ATOM 835 C CA . ALA A 1 99 ? 8.127 -9.875 5.932 1.00 98.00 99 ALA A CA 1
ATOM 836 C C . ALA A 1 99 ? 6.709 -10.272 5.500 1.00 98.00 99 ALA A C 1
ATOM 838 O O . ALA A 1 99 ? 6.333 -10.087 4.346 1.00 98.00 99 ALA A O 1
ATOM 839 N N . GLU A 1 100 ? 5.925 -10.772 6.448 1.00 98.31 100 GLU A N 1
ATOM 840 C CA . GLU A 1 100 ? 4.476 -10.912 6.317 1.00 98.31 100 GLU A CA 1
ATOM 841 C C . GLU A 1 100 ? 3.818 -9.553 6.572 1.00 98.31 100 GLU A C 1
ATOM 843 O O . GLU A 1 100 ? 4.329 -8.742 7.357 1.00 98.31 100 GLU A O 1
ATOM 848 N N . GLU A 1 101 ? 2.651 -9.330 5.973 1.00 98.69 101 GLU A N 1
ATOM 849 C CA . GLU A 1 101 ? 1.911 -8.076 6.096 1.00 98.69 101 GLU A CA 1
ATOM 850 C C . GLU A 1 101 ? 0.412 -8.323 6.299 1.00 98.69 101 GLU A C 1
ATOM 852 O O . GLU A 1 101 ? -0.169 -9.289 5.806 1.00 98.69 101 GLU A O 1
ATOM 857 N N . LEU A 1 102 ? -0.229 -7.459 7.077 1.00 98.75 102 LEU A N 1
ATOM 858 C CA . LEU A 1 102 ? -1.631 -7.535 7.447 1.00 98.75 102 LEU A CA 1
ATOM 859 C C . LEU A 1 102 ? -2.242 -6.142 7.382 1.00 98.75 102 LEU A C 1
ATOM 861 O O . LEU A 1 102 ? -1.836 -5.238 8.114 1.00 98.75 102 LEU A O 1
ATOM 865 N N . PHE A 1 103 ? -3.302 -6.008 6.592 1.00 98.75 103 PHE A N 1
ATOM 866 C CA . PHE A 1 103 ? -4.147 -4.824 6.597 1.00 98.75 103 PHE A CA 1
ATOM 867 C C . PHE A 1 103 ? -5.444 -5.073 7.357 1.00 98.75 103 PHE A C 1
ATOM 869 O O . PHE A 1 103 ? -6.096 -6.101 7.181 1.00 98.75 103 PHE A O 1
ATOM 876 N N . VAL A 1 104 ? -5.841 -4.106 8.186 1.00 98.75 104 VAL A N 1
ATOM 877 C CA . VAL A 1 104 ? -7.139 -4.107 8.878 1.00 98.75 104 VAL A CA 1
ATOM 878 C C . VAL A 1 104 ? -7.904 -2.858 8.479 1.00 98.75 104 VAL A C 1
ATOM 880 O O . VAL A 1 104 ? -7.466 -1.743 8.770 1.00 98.75 104 VAL A O 1
ATOM 883 N N . ILE A 1 105 ? -9.046 -3.031 7.818 1.00 98.75 105 ILE A N 1
ATOM 884 C CA . ILE A 1 105 ? -9.791 -1.908 7.253 1.00 98.75 105 ILE A CA 1
ATOM 885 C C . ILE A 1 105 ? -10.666 -1.268 8.326 1.00 98.75 105 ILE A C 1
ATOM 887 O O . ILE A 1 105 ? -11.564 -1.897 8.892 1.00 98.75 105 ILE A O 1
ATOM 891 N N . LEU A 1 106 ? -10.420 0.012 8.591 1.00 98.50 106 LEU A N 1
ATOM 892 C CA . LEU A 1 106 ? -11.103 0.778 9.629 1.00 98.50 106 LEU A CA 1
ATOM 893 C C . LEU A 1 106 ? -12.317 1.526 9.076 1.00 98.50 106 LEU A C 1
ATOM 895 O O . LEU A 1 106 ? -13.367 1.548 9.725 1.00 98.50 106 LEU A O 1
ATOM 899 N N . GLU A 1 107 ? -12.186 2.137 7.894 1.00 98.19 107 GLU A N 1
ATOM 900 C CA . GLU A 1 107 ? -13.228 2.952 7.258 1.00 98.19 107 GLU A CA 1
ATOM 901 C C . GLU A 1 107 ? -13.115 2.941 5.726 1.00 98.19 107 GLU A C 1
ATOM 903 O O . GLU A 1 107 ? -12.023 2.830 5.170 1.00 98.19 107 GLU A O 1
ATOM 908 N N . GLY A 1 108 ? -14.254 3.119 5.052 1.00 97.56 108 GLY A N 1
ATOM 909 C CA . GLY A 1 108 ? -14.342 3.178 3.592 1.00 97.56 108 GLY A CA 1
ATOM 910 C C . GLY A 1 108 ? -14.363 1.809 2.907 1.00 97.56 108 GLY A C 1
ATOM 911 O O . GLY A 1 108 ? -14.483 0.762 3.549 1.00 97.56 108 GLY A O 1
ATOM 912 N N . GLU A 1 109 ? -14.258 1.852 1.581 1.00 97.50 109 GLU A N 1
ATOM 913 C CA . GLU A 1 109 ? -14.100 0.696 0.700 1.00 97.50 109 GLU A CA 1
ATOM 914 C C . GLU A 1 109 ? -13.036 0.984 -0.368 1.00 97.50 109 GLU A C 1
ATOM 916 O O . GLU A 1 109 ? -12.845 2.131 -0.779 1.00 97.50 109 GLU A O 1
ATOM 921 N N . ALA A 1 110 ? -12.332 -0.055 -0.806 1.00 98.44 110 ALA A N 1
ATOM 922 C CA . ALA A 1 110 ? -11.351 0.017 -1.880 1.00 98.44 110 ALA A CA 1
ATOM 923 C C . ALA A 1 110 ? -11.296 -1.317 -2.627 1.00 98.44 110 ALA A C 1
ATOM 925 O O . ALA A 1 110 ? -11.704 -2.357 -2.113 1.00 98.44 110 ALA A O 1
ATOM 926 N N . THR A 1 111 ? -10.747 -1.312 -3.838 1.00 98.69 111 THR A N 1
ATOM 927 C CA . THR A 1 111 ? -10.471 -2.547 -4.571 1.00 98.69 111 THR A CA 1
ATOM 928 C C . THR A 1 111 ? -9.027 -2.946 -4.327 1.00 98.69 111 THR A C 1
ATOM 930 O O . THR A 1 111 ? -8.107 -2.173 -4.583 1.00 98.69 111 THR A O 1
ATOM 933 N N . LEU A 1 112 ? -8.839 -4.167 -3.847 1.00 98.75 112 LEU A N 1
ATOM 934 C CA . LEU A 1 112 ? -7.567 -4.857 -3.745 1.00 98.75 112 LEU A CA 1
ATOM 935 C C . LEU A 1 112 ? -7.245 -5.534 -5.076 1.00 98.75 112 LEU A C 1
ATOM 937 O O . LEU A 1 112 ? -8.041 -6.329 -5.570 1.00 98.75 112 LEU A O 1
ATOM 941 N N . ARG A 1 113 ? -6.059 -5.272 -5.619 1.00 98.75 113 ARG A N 1
ATOM 942 C CA . ARG A 1 113 ? -5.424 -6.085 -6.658 1.00 98.75 113 ARG A CA 1
ATOM 943 C C . ARG A 1 113 ? -4.489 -7.085 -5.993 1.00 98.75 113 ARG A C 1
ATOM 945 O O . ARG A 1 113 ? -3.675 -6.691 -5.167 1.00 98.75 113 ARG A O 1
ATOM 952 N N . SER A 1 114 ? -4.573 -8.345 -6.402 1.00 98.56 114 SER A N 1
ATOM 953 C CA . SER A 1 114 ? -3.691 -9.447 -5.997 1.00 98.56 114 SER A CA 1
ATOM 954 C C . SER A 1 114 ? -3.382 -10.353 -7.203 1.00 98.56 114 SER A C 1
ATOM 956 O O . SER A 1 114 ? -4.039 -10.206 -8.240 1.00 98.56 114 SER A O 1
ATOM 958 N N . PRO A 1 115 ? -2.462 -11.336 -7.105 1.00 98.31 115 PRO A N 1
ATOM 959 C CA . PRO A 1 115 ? -2.262 -12.331 -8.164 1.00 98.31 115 PRO A CA 1
ATOM 960 C C . PRO A 1 115 ? -3.538 -13.104 -8.520 1.00 98.31 115 PRO A C 1
ATOM 962 O O . PRO A 1 115 ? -3.687 -13.580 -9.642 1.00 98.31 115 PRO A O 1
ATOM 965 N N . LYS A 1 116 ? -4.482 -13.206 -7.574 1.00 96.81 116 LYS A N 1
ATOM 966 C CA . LYS A 1 116 ? -5.769 -13.895 -7.748 1.00 96.81 116 LYS A CA 1
ATOM 967 C C . LYS A 1 116 ? -6.842 -13.015 -8.398 1.00 96.81 116 LYS A C 1
ATOM 969 O O . LYS A 1 116 ? -7.961 -13.479 -8.602 1.00 96.81 116 LYS A O 1
ATOM 974 N N . GLY A 1 117 ? -6.511 -11.769 -8.733 1.00 97.88 117 GLY A N 1
ATOM 975 C CA . GLY A 1 117 ? -7.411 -10.807 -9.357 1.00 97.88 117 GLY A CA 1
ATOM 976 C C . GLY A 1 117 ? -7.806 -9.676 -8.415 1.00 97.88 117 GLY A C 1
ATOM 977 O O . GLY A 1 117 ? -7.037 -9.279 -7.536 1.00 97.88 117 GLY A O 1
ATOM 978 N N . TYR A 1 118 ? -9.008 -9.145 -8.633 1.00 98.44 118 TYR A N 1
ATOM 979 C CA . TYR A 1 118 ? -9.487 -7.914 -8.015 1.00 98.44 118 TYR A CA 1
ATOM 980 C C . TYR A 1 118 ? -10.675 -8.185 -7.094 1.00 98.44 118 TYR A C 1
ATOM 982 O O . TYR A 1 118 ? -11.623 -8.864 -7.489 1.00 98.44 118 TYR A O 1
ATOM 990 N N . GLN A 1 119 ? -10.633 -7.657 -5.872 1.00 98.06 119 GLN A N 1
ATOM 991 C CA . GLN A 1 119 ? -11.683 -7.848 -4.870 1.00 98.06 119 GLN A CA 1
ATOM 992 C C . GLN A 1 119 ? -11.951 -6.544 -4.122 1.00 98.06 119 GLN A C 1
ATOM 994 O O . GLN A 1 119 ? -11.016 -5.872 -3.697 1.00 98.06 119 GLN A O 1
ATOM 999 N N . THR A 1 120 ? -13.220 -6.182 -3.941 1.00 98.19 120 THR A N 1
ATOM 1000 C CA . THR A 1 120 ? -13.584 -5.068 -3.058 1.00 98.19 120 THR A CA 1
ATOM 1001 C C . THR A 1 120 ? -13.411 -5.497 -1.606 1.00 98.19 120 THR A C 1
ATOM 1003 O O . THR A 1 120 ? -13.876 -6.569 -1.222 1.00 98.19 120 THR A O 1
ATOM 1006 N N . VAL A 1 121 ? -12.761 -4.647 -0.817 1.00 98.56 121 VAL A N 1
ATOM 1007 C CA . VAL A 1 121 ? -12.633 -4.768 0.636 1.00 98.56 121 VAL A CA 1
ATOM 1008 C C . VAL A 1 121 ? -13.221 -3.531 1.298 1.00 98.56 121 VAL A C 1
ATOM 1010 O O . VAL A 1 121 ? -13.254 -2.445 0.712 1.00 98.56 121 VAL A O 1
ATOM 1013 N N . SER A 1 122 ? -13.694 -3.686 2.523 1.00 98.50 122 SER A N 1
ATOM 1014 C CA . SER A 1 122 ? -14.438 -2.662 3.242 1.00 98.50 122 SER A CA 1
ATOM 1015 C C . SER A 1 122 ? -14.197 -2.738 4.745 1.00 98.50 122 SER A C 1
ATOM 1017 O O . SER A 1 122 ? -13.531 -3.641 5.250 1.00 98.50 122 SER A O 1
ATOM 1019 N N . LYS A 1 123 ? -14.716 -1.751 5.476 1.00 98.50 123 LYS A N 1
ATOM 1020 C CA . LYS A 1 123 ? -14.630 -1.686 6.939 1.00 98.50 123 LYS A CA 1
ATOM 1021 C C . LYS A 1 123 ? -14.926 -3.033 7.614 1.00 98.50 123 LYS A C 1
ATOM 1023 O O . LYS A 1 123 ? -16.01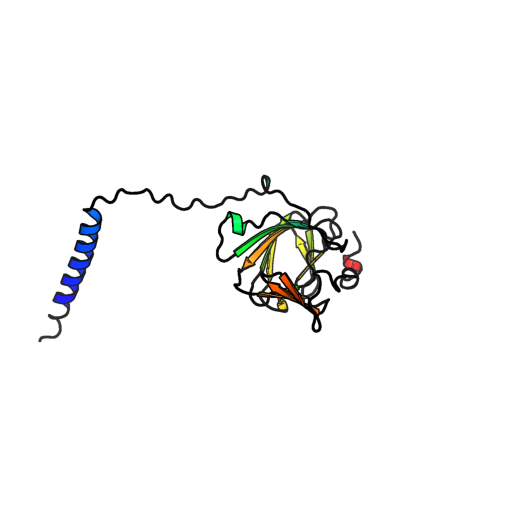4 -3.582 7.464 1.00 98.50 123 LYS A O 1
ATOM 1028 N N . GLY A 1 124 ? -13.998 -3.472 8.464 1.00 98.25 124 GLY A N 1
ATOM 1029 C CA . GLY A 1 124 ? -14.079 -4.728 9.211 1.00 98.25 124 GLY A CA 1
ATOM 1030 C C . GLY A 1 124 ? -13.342 -5.893 8.554 1.00 98.25 124 GLY A C 1
ATOM 1031 O O . GLY A 1 124 ? -13.088 -6.886 9.235 1.00 98.25 124 GLY A O 1
ATOM 1032 N N . ASP A 1 125 ? -12.948 -5.763 7.286 1.00 98.75 125 ASP A N 1
ATOM 1033 C CA . ASP A 1 125 ? -12.145 -6.778 6.613 1.00 98.75 125 ASP A CA 1
ATOM 1034 C C . ASP A 1 125 ? -10.697 -6.778 7.124 1.00 98.75 125 ASP A C 1
ATOM 1036 O O . ASP A 1 125 ? -10.121 -5.743 7.482 1.00 98.75 125 ASP A O 1
ATOM 1040 N N . MET A 1 126 ? -10.100 -7.969 7.127 1.00 98.62 126 MET A N 1
ATOM 1041 C CA . MET A 1 126 ? -8.689 -8.197 7.421 1.00 98.62 126 MET A CA 1
ATOM 1042 C C . MET A 1 126 ? -8.061 -8.923 6.237 1.00 98.62 126 MET A C 1
ATOM 1044 O O . MET A 1 126 ? -8.585 -9.947 5.795 1.00 98.62 126 MET A O 1
ATOM 1048 N N . ILE A 1 127 ? -6.942 -8.408 5.737 1.00 98.62 127 ILE A N 1
ATOM 1049 C CA . ILE A 1 127 ? -6.247 -8.961 4.576 1.00 98.62 127 ILE A CA 1
ATOM 1050 C C . ILE A 1 127 ? -4.824 -9.315 4.974 1.00 98.62 127 ILE A C 1
ATOM 1052 O O . ILE A 1 127 ? -4.051 -8.432 5.325 1.00 98.62 127 ILE A O 1
ATOM 1056 N N . PHE A 1 128 ? -4.497 -10.602 4.919 1.00 98.62 128 PHE A N 1
ATOM 1057 C CA . PHE A 1 128 ? -3.156 -11.113 5.179 1.00 98.62 128 PHE A CA 1
ATOM 1058 C C . PHE A 1 128 ? -2.418 -11.374 3.864 1.00 98.62 128 PHE A C 1
ATOM 1060 O O . PHE A 1 128 ? -2.981 -11.982 2.947 1.00 98.62 128 PHE A O 1
ATOM 1067 N N . PHE A 1 129 ? -1.159 -10.954 3.806 1.00 98.56 129 PHE A N 1
ATOM 1068 C CA . PHE A 1 129 ? -0.240 -11.161 2.698 1.00 98.56 129 PHE A CA 1
ATOM 1069 C C . PHE A 1 129 ? 0.947 -11.993 3.184 1.00 98.56 129 PHE A C 1
ATOM 1071 O O . PHE A 1 129 ? 1.706 -11.577 4.061 1.00 98.56 129 PHE A O 1
ATOM 1078 N N . GLU A 1 130 ? 1.075 -13.180 2.599 1.00 97.75 130 GLU A N 1
ATOM 1079 C CA . GLU A 1 130 ? 2.211 -14.078 2.803 1.00 97.75 130 GLU A CA 1
ATOM 1080 C C . GLU A 1 130 ? 3.468 -13.527 2.116 1.00 97.75 130 GLU A C 1
ATOM 1082 O O . GLU A 1 130 ? 3.378 -12.734 1.175 1.00 97.75 130 GLU A O 1
ATOM 1087 N N . GLU A 1 131 ? 4.646 -13.984 2.530 1.00 98.19 131 GLU A N 1
ATOM 1088 C CA . GLU A 1 131 ? 5.884 -13.654 1.827 1.00 98.19 131 GLU A CA 1
ATOM 1089 C C . GLU A 1 131 ? 5.881 -14.156 0.367 1.00 98.19 131 GLU A C 1
ATOM 1091 O O . GLU A 1 131 ? 5.374 -15.225 0.013 1.00 98.19 131 GLU A O 1
ATOM 1096 N N . GLY A 1 132 ? 6.538 -13.399 -0.510 1.00 98.44 132 GLY A N 1
ATOM 1097 C CA . GLY A 1 132 ? 6.717 -13.736 -1.915 1.00 98.44 132 GLY A CA 1
ATOM 1098 C C . GLY A 1 132 ? 5.565 -13.296 -2.819 1.00 98.44 132 GLY A C 1
ATOM 1099 O O . GLY A 1 132 ? 4.664 -12.558 -2.437 1.00 98.44 132 GLY A O 1
ATOM 1100 N N . LEU A 1 133 ? 5.627 -13.739 -4.078 1.00 98.06 133 LEU A N 1
ATOM 1101 C CA . LEU A 1 133 ? 4.770 -13.230 -5.155 1.00 98.06 133 LEU A CA 1
ATOM 1102 C C . LEU A 1 133 ? 3.269 -13.410 -4.878 1.00 98.06 133 LEU A C 1
ATOM 1104 O O . LEU A 1 133 ? 2.474 -12.579 -5.303 1.00 98.06 133 LEU A O 1
ATOM 1108 N N . GLU A 1 134 ? 2.881 -14.464 -4.158 1.00 98.00 134 GLU A N 1
ATOM 1109 C CA . GLU A 1 134 ? 1.480 -14.725 -3.805 1.00 98.00 134 GLU A CA 1
ATOM 1110 C C . GLU A 1 134 ? 0.889 -13.655 -2.872 1.00 98.00 134 GLU A C 1
ATOM 1112 O O . GLU A 1 134 ? -0.323 -13.438 -2.888 1.00 98.00 134 GLU A O 1
ATOM 1117 N N . GLY A 1 135 ? 1.734 -12.956 -2.106 1.00 98.38 135 GLY A N 1
ATOM 1118 C CA . GLY A 1 135 ? 1.353 -11.818 -1.274 1.00 98.38 135 GLY A CA 1
ATOM 1119 C C . GLY A 1 135 ? 1.336 -10.480 -2.005 1.00 98.38 135 GLY A C 1
ATOM 1120 O O . GLY A 1 135 ? 1.150 -9.452 -1.361 1.00 98.38 135 GLY A O 1
ATOM 1121 N N . ALA A 1 136 ? 1.539 -10.445 -3.327 1.00 98.75 136 ALA A N 1
ATOM 1122 C CA . ALA A 1 136 ? 1.610 -9.181 -4.049 1.00 98.75 136 ALA A CA 1
ATOM 1123 C C . ALA A 1 136 ? 0.292 -8.410 -4.021 1.00 98.75 136 ALA A C 1
ATOM 1125 O O . ALA A 1 136 ? -0.773 -8.965 -4.293 1.00 98.75 136 ALA A O 1
ATOM 1126 N N . HIS A 1 137 ? 0.346 -7.114 -3.728 1.00 98.81 137 HIS A N 1
ATOM 1127 C CA . HIS A 1 137 ? -0.871 -6.348 -3.512 1.00 98.81 137 HIS A CA 1
ATOM 1128 C C . HIS A 1 137 ? -0.750 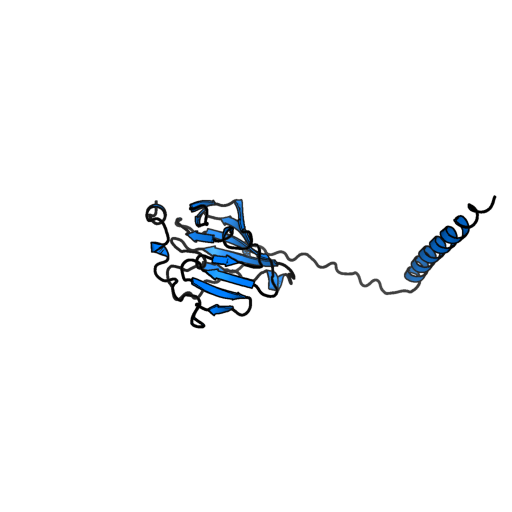-4.859 -3.844 1.00 98.81 137 HIS A C 1
ATOM 1130 O O . HIS A 1 137 ? 0.330 -4.274 -3.916 1.00 98.81 137 HIS A O 1
ATOM 1136 N N . GLN A 1 138 ? -1.909 -4.256 -4.110 1.00 98.81 138 GLN A N 1
ATOM 1137 C CA . GLN A 1 138 ? -2.101 -2.815 -4.263 1.00 98.81 138 GLN A CA 1
ATOM 1138 C C . GLN A 1 138 ? -3.585 -2.490 -4.080 1.00 98.81 138 GLN A C 1
ATOM 1140 O O . GLN A 1 138 ? -4.444 -3.203 -4.598 1.00 98.81 138 GLN A O 1
ATOM 1145 N N . PHE A 1 139 ? -3.898 -1.394 -3.397 1.00 98.81 139 PHE A N 1
ATOM 1146 C CA . PHE A 1 139 ? -5.248 -0.845 -3.353 1.00 98.81 139 PHE A CA 1
ATOM 1147 C C . PHE A 1 139 ? -5.466 0.231 -4.411 1.00 98.81 139 PHE A C 1
ATOM 1149 O O . PHE A 1 139 ? -4.580 1.038 -4.691 1.00 98.81 139 PHE A O 1
ATOM 1156 N N . TYR A 1 140 ? -6.702 0.301 -4.895 1.00 98.75 140 TYR A N 1
ATOM 1157 C CA . TYR A 1 140 ? -7.284 1.461 -5.554 1.00 98.75 140 TYR A CA 1
ATOM 1158 C C . TYR A 1 140 ? -8.530 1.901 -4.782 1.00 98.75 140 TYR A C 1
ATOM 1160 O O . TYR A 1 140 ? -9.493 1.138 -4.650 1.00 98.75 140 TYR A O 1
ATOM 1168 N N . ASN A 1 141 ? -8.527 3.133 -4.272 1.00 98.38 141 ASN A N 1
ATOM 1169 C CA . ASN A 1 141 ? -9.715 3.713 -3.654 1.00 98.38 141 ASN A CA 1
ATOM 1170 C C . ASN A 1 141 ? -10.668 4.211 -4.754 1.00 98.38 141 ASN A C 1
ATOM 1172 O O . ASN A 1 141 ? -10.549 5.340 -5.229 1.00 98.38 141 ASN A O 1
ATOM 1176 N N . HIS A 1 142 ? -11.612 3.355 -5.149 1.00 97.12 142 HIS A N 1
ATOM 1177 C CA . HIS A 1 142 ? -12.673 3.681 -6.109 1.00 97.12 142 HIS A CA 1
ATOM 1178 C C . HIS A 1 142 ? -13.818 4.509 -5.507 1.00 97.12 142 HIS A C 1
ATOM 1180 O O . HIS A 1 142 ? -14.716 4.923 -6.241 1.00 97.12 142 HIS A O 1
ATOM 1186 N N . GLY A 1 143 ? -13.826 4.714 -4.188 1.00 95.19 143 GLY A N 1
ATOM 1187 C CA . GLY A 1 143 ? -14.830 5.511 -3.498 1.00 95.19 143 GLY A CA 1
ATOM 1188 C C . GLY A 1 143 ? -14.632 7.017 -3.674 1.00 95.19 143 GLY A C 1
ATOM 1189 O O . GLY A 1 143 ? -13.693 7.498 -4.315 1.00 95.19 143 GLY A O 1
ATOM 1190 N N . ASP A 1 144 ? -15.540 7.780 -3.072 1.00 95.69 144 ASP A N 1
ATOM 1191 C CA . ASP A 1 144 ? -15.508 9.244 -3.007 1.00 95.69 144 ASP A CA 1
ATOM 1192 C C . ASP A 1 144 ? -15.034 9.783 -1.642 1.00 95.69 144 ASP A C 1
ATOM 1194 O O . ASP A 1 144 ? -14.779 10.981 -1.511 1.00 95.69 144 ASP A O 1
ATOM 1198 N N . GLN A 1 145 ? -14.857 8.903 -0.652 1.00 96.62 145 GLN A N 1
ATOM 1199 C CA . GLN A 1 145 ? -14.322 9.208 0.676 1.00 96.62 145 GLN A CA 1
ATOM 1200 C C . GLN A 1 145 ? -12.930 8.590 0.891 1.00 96.62 145 GLN A C 1
ATOM 1202 O O . GLN A 1 145 ? -12.553 7.638 0.202 1.00 96.62 145 GLN A O 1
ATOM 1207 N N . PRO A 1 146 ? -12.132 9.110 1.842 1.00 97.69 146 PRO A N 1
ATOM 1208 C CA . PRO A 1 146 ? -10.874 8.480 2.226 1.00 97.69 146 PRO A CA 1
ATOM 1209 C C . PRO A 1 146 ? -11.066 7.036 2.715 1.00 97.69 146 PRO A C 1
ATOM 1211 O O . PRO A 1 146 ? -12.011 6.739 3.442 1.00 97.69 146 PRO A O 1
ATOM 1214 N N . PHE A 1 147 ? -10.132 6.160 2.352 1.00 98.69 147 PHE A N 1
ATOM 1215 C CA . PHE A 1 147 ? -10.090 4.758 2.776 1.00 98.69 147 PHE A CA 1
ATOM 1216 C C . PHE A 1 147 ? -9.033 4.583 3.869 1.00 98.69 147 PHE A C 1
ATOM 1218 O O . PHE A 1 147 ? -7.861 4.873 3.627 1.00 98.69 147 PHE A O 1
ATOM 1225 N N . LEU A 1 148 ? -9.434 4.169 5.072 1.00 98.75 148 LEU A N 1
ATOM 1226 C CA . LEU A 1 148 ? -8.590 4.149 6.272 1.00 98.75 148 LEU A CA 1
ATOM 1227 C C . LEU A 1 148 ? -8.299 2.711 6.711 1.00 98.75 148 LEU A C 1
ATOM 1229 O O . LEU A 1 148 ? -9.226 1.917 6.875 1.00 98.75 148 LEU A O 1
ATOM 1233 N N . TYR A 1 149 ? -7.033 2.391 6.969 1.00 98.81 149 TYR A N 1
ATOM 1234 C CA . TYR A 1 149 ? -6.615 1.056 7.393 1.00 98.81 149 TYR A CA 1
ATOM 1235 C C . TYR A 1 149 ? -5.381 1.088 8.299 1.00 98.81 149 TYR A C 1
ATOM 1237 O O . TYR A 1 149 ? -4.619 2.056 8.310 1.00 98.81 149 TYR A O 1
ATOM 1245 N N . ILE A 1 150 ? -5.212 0.024 9.083 1.00 98.62 150 ILE A N 1
ATOM 1246 C CA . ILE A 1 150 ? -3.954 -0.285 9.768 1.00 98.62 150 ILE A CA 1
ATOM 1247 C C . ILE A 1 150 ? -3.074 -1.028 8.775 1.00 98.62 150 ILE A C 1
ATOM 1249 O O . ILE A 1 150 ? -3.524 -2.016 8.198 1.00 98.62 150 ILE A O 1
ATOM 1253 N N . ASP A 1 151 ? -1.848 -0.555 8.614 1.00 98.56 151 ASP A N 1
ATOM 1254 C CA . ASP A 1 151 ? -0.766 -1.247 7.925 1.00 98.56 151 ASP A CA 1
ATOM 1255 C C . ASP A 1 151 ? 0.137 -1.857 9.000 1.00 98.56 151 ASP A C 1
ATOM 1257 O O . ASP A 1 151 ? 0.601 -1.144 9.893 1.00 98.56 151 ASP A O 1
ATOM 1261 N N . LEU A 1 152 ? 0.292 -3.181 8.991 1.00 98.38 152 LEU A N 1
ATOM 1262 C CA . LEU A 1 152 ? 1.104 -3.917 9.950 1.00 98.38 152 LEU A CA 1
ATOM 1263 C C . LEU A 1 152 ? 1.943 -4.949 9.215 1.00 98.38 152 LEU A C 1
ATOM 1265 O O . LEU A 1 152 ? 1.404 -5.803 8.525 1.00 98.38 152 LEU A O 1
ATOM 1269 N N . ARG A 1 153 ? 3.250 -4.956 9.462 1.00 97.44 153 ARG A N 1
ATOM 1270 C CA . ARG A 1 153 ? 4.160 -5.962 8.906 1.00 97.44 153 ARG A CA 1
ATOM 1271 C C . ARG A 1 153 ? 5.169 -6.458 9.923 1.00 97.44 153 ARG A C 1
ATOM 1273 O O . ARG A 1 153 ? 5.520 -5.746 10.874 1.00 97.44 153 ARG A O 1
ATOM 1280 N N . THR A 1 154 ? 5.690 -7.661 9.715 1.00 97.62 154 THR A N 1
ATOM 1281 C CA . THR A 1 154 ? 6.804 -8.155 10.525 1.00 97.62 154 THR A CA 1
ATOM 1282 C C . THR A 1 154 ? 8.085 -7.366 10.234 1.00 97.62 154 THR A C 1
ATOM 1284 O O . THR A 1 154 ? 8.305 -6.786 9.164 1.00 97.62 154 THR A O 1
ATOM 1287 N N . LYS A 1 155 ? 8.943 -7.267 11.251 1.00 94.88 155 LYS A N 1
ATOM 1288 C CA . LYS A 1 155 ? 10.216 -6.555 11.177 1.00 94.88 155 LYS A CA 1
ATOM 1289 C C . LYS A 1 155 ? 11.339 -7.522 10.848 1.00 94.88 155 LYS A C 1
ATOM 1291 O O . LYS A 1 155 ? 11.849 -8.224 11.719 1.00 94.88 155 LYS A O 1
ATOM 1296 N N . ALA A 1 156 ? 11.766 -7.481 9.596 1.00 92.94 156 ALA A N 1
ATOM 1297 C CA . ALA A 1 156 ? 12.994 -8.110 9.153 1.00 92.94 156 ALA A CA 1
ATOM 1298 C C . ALA A 1 156 ? 14.216 -7.229 9.456 1.00 92.94 156 ALA A C 1
ATOM 1300 O O . ALA A 1 156 ? 14.137 -6.000 9.411 1.00 92.94 156 ALA A O 1
ATOM 1301 N N . ASN A 1 157 ? 15.375 -7.852 9.693 1.00 93.38 157 ASN A N 1
ATOM 1302 C CA . ASN A 1 157 ? 16.650 -7.122 9.710 1.00 93.38 157 ASN A CA 1
ATOM 1303 C C . ASN A 1 157 ? 16.967 -6.533 8.328 1.00 93.38 157 ASN A C 1
ATOM 1305 O O . ASN A 1 157 ? 17.433 -5.401 8.224 1.00 93.38 157 ASN A O 1
ATOM 1309 N N . VAL A 1 158 ? 16.716 -7.329 7.288 1.00 96.94 158 VAL A N 1
ATOM 1310 C CA . VAL A 1 158 ? 16.769 -6.945 5.879 1.00 96.94 158 VAL A CA 1
ATOM 1311 C C . VAL A 1 158 ? 15.581 -7.598 5.200 1.00 96.94 158 VAL A C 1
ATOM 1313 O O . VAL A 1 158 ? 15.304 -8.777 5.435 1.00 96.94 158 VAL A O 1
ATOM 1316 N N . ASP A 1 159 ? 14.908 -6.831 4.361 1.00 98.19 159 ASP A N 1
ATOM 1317 C CA . ASP A 1 159 ? 13.859 -7.325 3.487 1.00 98.19 159 ASP A CA 1
ATOM 1318 C C . ASP A 1 159 ? 14.063 -6.778 2.070 1.00 98.19 159 ASP A C 1
ATOM 1320 O O . ASP A 1 159 ? 14.667 -5.718 1.871 1.00 98.19 159 ASP A O 1
ATOM 1324 N N . VAL A 1 160 ? 13.592 -7.545 1.091 1.00 98.38 160 VAL A N 1
ATOM 1325 C CA . VAL A 1 160 ? 13.593 -7.175 -0.319 1.00 98.38 160 VAL A CA 1
ATOM 1326 C C . VAL A 1 160 ? 12.144 -7.059 -0.753 1.00 98.38 160 VAL A C 1
ATOM 1328 O O . VAL A 1 160 ? 11.437 -8.056 -0.871 1.00 98.38 160 VAL A O 1
ATOM 1331 N N . CYS A 1 161 ? 11.720 -5.829 -1.004 1.00 98.44 161 CYS A N 1
ATOM 1332 C CA . CYS A 1 161 ? 10.407 -5.537 -1.550 1.00 98.44 161 CYS A CA 1
ATOM 1333 C C . CYS A 1 161 ? 10.522 -5.467 -3.079 1.00 98.44 161 CYS A C 1
ATOM 1335 O O . CYS A 1 161 ? 11.308 -4.672 -3.600 1.00 98.44 161 CYS A O 1
ATOM 1337 N N . GLU A 1 162 ? 9.793 -6.310 -3.802 1.00 98.75 162 GLU A N 1
ATOM 1338 C CA . GLU A 1 162 ? 9.829 -6.356 -5.270 1.00 98.75 162 GLU A CA 1
ATOM 1339 C C . GLU A 1 162 ? 8.585 -5.707 -5.870 1.00 98.75 162 GLU A C 1
ATOM 1341 O O . GLU A 1 162 ? 7.492 -5.855 -5.329 1.00 98.75 162 GLU A O 1
ATOM 1346 N N . TYR A 1 163 ? 8.749 -5.036 -7.014 1.00 98.62 163 TYR A N 1
ATOM 1347 C CA . TYR A 1 163 ? 7.688 -4.328 -7.733 1.00 98.62 163 TYR A CA 1
ATOM 1348 C C . TYR A 1 163 ? 7.469 -4.964 -9.114 1.00 98.62 163 TYR A C 1
ATOM 1350 O O . TYR A 1 163 ? 8.184 -4.613 -10.061 1.00 98.62 163 TYR A O 1
ATOM 1358 N N . PRO A 1 164 ? 6.514 -5.904 -9.271 1.00 98.38 164 PRO A N 1
ATOM 1359 C CA . PRO A 1 164 ? 6.356 -6.665 -10.512 1.00 98.38 164 PRO A CA 1
ATOM 1360 C C . PRO A 1 164 ? 6.091 -5.815 -11.759 1.00 98.38 164 PRO A C 1
ATOM 1362 O O . PRO A 1 164 ? 6.608 -6.131 -12.828 1.00 98.38 164 PRO A O 1
ATOM 1365 N N . ASP A 1 165 ? 5.319 -4.731 -11.635 1.00 98.00 165 ASP A N 1
ATOM 1366 C CA . ASP A 1 165 ? 4.917 -3.914 -12.790 1.00 98.00 165 ASP A CA 1
ATOM 1367 C C . ASP A 1 165 ? 6.077 -3.106 -13.388 1.00 98.00 165 ASP A C 1
ATOM 1369 O O . ASP A 1 165 ? 6.093 -2.851 -14.595 1.00 98.00 165 ASP A O 1
ATOM 1373 N N . SER A 1 166 ? 7.042 -2.716 -12.555 1.00 97.62 166 SER A N 1
ATOM 1374 C CA . SER A 1 166 ? 8.165 -1.850 -12.925 1.00 97.62 166 SER A CA 1
ATOM 1375 C C . SER A 1 166 ? 9.518 -2.568 -12.920 1.00 97.62 166 SER A C 1
ATOM 1377 O O . SER A 1 166 ? 10.532 -1.981 -13.297 1.00 97.62 166 SER A O 1
ATOM 1379 N N . GLY A 1 167 ? 9.555 -3.836 -12.497 1.00 97.81 167 GLY A N 1
ATOM 1380 C CA . GLY A 1 167 ? 10.770 -4.651 -12.442 1.00 97.81 167 GLY A CA 1
ATOM 1381 C C . GLY A 1 167 ? 11.814 -4.137 -11.448 1.00 97.81 167 GLY A C 1
ATOM 1382 O O . GLY A 1 167 ? 13.008 -4.395 -11.625 1.00 97.81 167 GLY A O 1
ATOM 1383 N N . LYS A 1 168 ? 11.385 -3.374 -10.435 1.00 98.31 168 LYS A N 1
ATOM 1384 C CA . LYS A 1 168 ? 12.266 -2.823 -9.401 1.00 98.31 168 LYS A CA 1
ATOM 1385 C C . LYS A 1 168 ? 12.344 -3.727 -8.178 1.00 98.31 168 LYS A C 1
ATOM 1387 O O . LYS A 1 168 ? 11.421 -4.485 -7.890 1.00 98.31 168 LYS A O 1
ATOM 1392 N N . ILE A 1 169 ? 13.408 -3.547 -7.403 1.00 98.62 169 ILE A N 1
ATOM 1393 C CA . ILE A 1 169 ? 13.535 -4.049 -6.032 1.00 98.62 169 ILE A CA 1
ATOM 1394 C C . ILE A 1 169 ? 13.900 -2.901 -5.088 1.00 98.62 169 ILE A C 1
ATOM 1396 O O . ILE A 1 169 ? 14.584 -1.965 -5.497 1.00 98.62 169 ILE A O 1
ATOM 1400 N N . ASN A 1 170 ? 13.478 -2.974 -3.830 1.00 98.56 170 ASN A N 1
ATOM 1401 C CA . ASN A 1 170 ? 13.826 -2.039 -2.764 1.00 98.56 170 ASN A CA 1
ATOM 1402 C C . ASN A 1 170 ? 14.410 -2.808 -1.575 1.00 98.56 170 ASN A C 1
ATOM 1404 O O . ASN A 1 170 ? 13.752 -3.686 -1.015 1.00 98.56 170 ASN A O 1
ATOM 1408 N N . ILE A 1 171 ? 15.641 -2.466 -1.197 1.00 98.31 171 ILE A N 1
ATOM 1409 C CA . ILE A 1 171 ? 16.327 -3.045 -0.044 1.00 98.31 171 ILE A CA 1
ATOM 1410 C C . ILE A 1 171 ? 15.969 -2.245 1.212 1.00 98.31 171 ILE A C 1
ATOM 1412 O O . ILE A 1 171 ? 16.397 -1.099 1.397 1.00 98.31 171 ILE A O 1
ATOM 1416 N N . LEU A 1 172 ? 15.193 -2.868 2.097 1.00 97.50 172 LEU A N 1
ATOM 1417 C CA . LEU A 1 172 ? 14.724 -2.287 3.352 1.00 97.50 172 LEU A CA 1
ATOM 1418 C C . LEU A 1 172 ? 15.655 -2.666 4.520 1.00 97.50 172 LEU A C 1
ATOM 1420 O O . LEU A 1 172 ? 16.208 -3.768 4.529 1.00 97.50 172 LEU A O 1
ATOM 1424 N N . PRO A 1 173 ? 15.833 -1.781 5.524 1.00 95.62 173 PRO A N 1
ATOM 1425 C CA . PRO A 1 173 ? 15.181 -0.474 5.691 1.00 95.62 173 PRO A CA 1
ATOM 1426 C C . PRO A 1 173 ? 15.922 0.697 5.017 1.00 95.62 173 PRO A C 1
ATOM 1428 O O . PRO A 1 173 ? 15.501 1.840 5.164 1.00 95.62 173 PRO A O 1
ATOM 1431 N N . ALA A 1 174 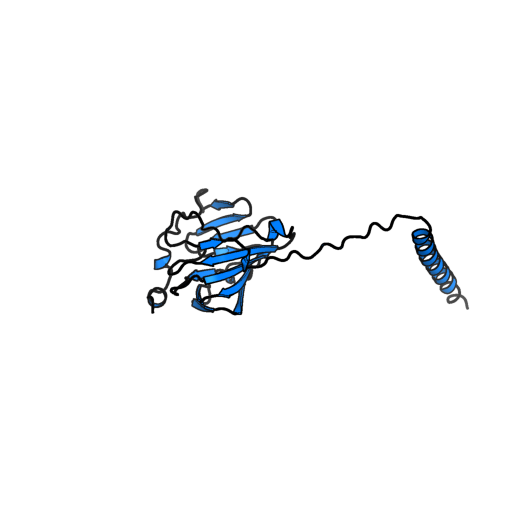? 17.028 0.442 4.309 1.00 96.81 174 ALA A N 1
ATOM 1432 C CA . ALA A 1 174 ? 17.874 1.489 3.727 1.00 96.81 174 ALA A CA 1
ATOM 1433 C C . ALA A 1 174 ? 17.179 2.322 2.633 1.00 96.81 174 ALA A C 1
ATOM 1435 O O . ALA A 1 174 ? 17.618 3.436 2.359 1.00 96.81 174 ALA A O 1
ATOM 1436 N N . MET A 1 175 ? 16.095 1.803 2.042 1.00 96.38 175 MET A N 1
ATOM 1437 C CA . MET A 1 175 ? 15.389 2.414 0.910 1.00 96.38 175 MET A CA 1
ATOM 1438 C C . MET A 1 175 ? 16.296 2.563 -0.318 1.00 96.38 175 MET A C 1
ATOM 1440 O O . MET A 1 175 ? 16.259 3.567 -1.030 1.00 96.38 175 MET A O 1
ATOM 1444 N N . ASP A 1 176 ? 17.126 1.549 -0.565 1.00 98.12 176 ASP A N 1
ATOM 1445 C CA . ASP A 1 176 ? 17.962 1.478 -1.755 1.00 98.12 176 ASP A CA 1
ATOM 1446 C C . ASP A 1 176 ? 17.206 0.737 -2.865 1.00 98.12 176 ASP A C 1
ATOM 1448 O O . ASP A 1 176 ? 17.046 -0.483 -2.818 1.00 98.12 176 ASP A O 1
ATOM 1452 N N . ILE A 1 177 ? 16.722 1.493 -3.856 1.00 98.56 177 ILE A N 1
ATOM 1453 C CA . ILE A 1 177 ? 15.886 0.976 -4.948 1.00 98.56 177 ILE A CA 1
ATOM 1454 C C . ILE A 1 177 ? 16.706 0.773 -6.217 1.00 98.56 177 ILE A C 1
ATOM 1456 O O . ILE A 1 177 ? 17.431 1.670 -6.652 1.00 98.56 177 ILE A O 1
ATOM 1460 N N . PHE A 1 178 ? 16.551 -0.391 -6.841 1.00 98.56 178 PHE A N 1
ATOM 1461 C CA . PHE A 1 178 ? 17.286 -0.787 -8.036 1.00 98.56 178 PHE A CA 1
ATOM 1462 C C . PHE A 1 178 ? 16.353 -1.312 -9.126 1.00 98.56 178 PHE A C 1
ATOM 1464 O O . PHE A 1 178 ? 15.371 -1.998 -8.853 1.00 98.56 178 PHE A O 1
ATOM 1471 N N . THR A 1 179 ? 16.708 -1.016 -10.372 1.00 97.69 179 THR A N 1
ATOM 1472 C CA . THR A 1 179 ? 16.371 -1.860 -11.527 1.00 97.69 179 THR A CA 1
ATOM 1473 C C . THR A 1 179 ? 17.493 -2.882 -11.724 1.00 97.69 179 THR A C 1
ATOM 1475 O O . THR A 1 179 ? 18.481 -2.878 -10.989 1.00 97.69 179 THR A O 1
ATOM 1478 N N . LYS A 1 180 ? 17.399 -3.723 -12.759 1.00 94.56 180 LYS A N 1
ATOM 1479 C CA . LYS A 1 180 ? 18.497 -4.620 -13.146 1.00 94.56 180 LYS A CA 1
ATOM 1480 C C . LYS A 1 180 ? 19.830 -3.885 -13.369 1.00 94.56 180 LYS A C 1
ATOM 1482 O O . LYS A 1 180 ? 20.880 -4.448 -13.071 1.00 94.56 180 LYS A O 1
ATOM 1487 N N . ASP A 1 181 ? 19.782 -2.655 -13.881 1.00 95.62 181 ASP A N 1
ATOM 1488 C CA . ASP A 1 181 ? 20.963 -1.974 -14.421 1.00 95.62 181 ASP A CA 1
ATOM 1489 C C . ASP A 1 181 ? 21.467 -0.810 -13.549 1.00 95.62 181 ASP A C 1
ATOM 1491 O O . ASP A 1 181 ? 22.622 -0.405 -13.678 1.00 95.62 181 ASP A O 1
ATOM 1495 N N . ALA A 1 182 ? 20.633 -0.249 -12.663 1.00 97.69 182 ALA A N 1
ATOM 1496 C CA . ALA A 1 182 ? 21.004 0.932 -11.881 1.00 97.69 182 ALA A CA 1
ATOM 1497 C C . ALA A 1 182 ? 20.197 1.107 -10.588 1.00 97.69 182 ALA A C 1
ATOM 1499 O O . ALA A 1 182 ? 19.058 0.647 -10.477 1.00 97.69 182 ALA A O 1
ATOM 1500 N N . LYS A 1 183 ? 20.765 1.877 -9.647 1.00 98.44 183 LYS A N 1
ATOM 1501 C CA . LYS A 1 183 ? 20.021 2.486 -8.534 1.00 98.44 183 LYS A CA 1
ATOM 1502 C C . LYS A 1 183 ? 19.129 3.603 -9.078 1.00 98.44 183 LYS A C 1
ATOM 1504 O O . LYS A 1 183 ? 19.616 4.459 -9.816 1.00 98.44 183 LYS A O 1
ATOM 1509 N N . VAL A 1 184 ? 17.851 3.612 -8.713 1.00 98.44 184 VAL A N 1
ATOM 1510 C CA . VAL A 1 184 ? 16.844 4.528 -9.269 1.00 98.44 184 VAL A CA 1
ATOM 1511 C C . VAL A 1 184 ? 15.953 5.143 -8.181 1.00 98.44 184 VAL A C 1
ATOM 1513 O O . VAL A 1 184 ? 15.847 4.591 -7.087 1.00 98.44 184 VAL A O 1
ATOM 1516 N N . PRO A 1 185 ? 15.283 6.278 -8.449 1.00 97.25 185 PRO A N 1
ATOM 1517 C CA . PRO A 1 185 ? 14.230 6.802 -7.578 1.00 97.25 185 PRO A CA 1
ATOM 1518 C C . PRO A 1 185 ? 13.040 5.842 -7.411 1.00 97.25 185 PRO A C 1
ATOM 1520 O O . PRO A 1 185 ? 12.713 5.087 -8.327 1.00 97.25 185 PRO A O 1
ATOM 1523 N N . TYR A 1 186 ? 12.331 5.953 -6.282 1.00 97.06 186 TYR A N 1
ATOM 1524 C CA . TYR A 1 186 ? 11.200 5.086 -5.908 1.00 97.06 186 TYR A CA 1
ATOM 1525 C C . TYR A 1 186 ? 10.096 4.987 -6.976 1.00 97.06 186 TYR A C 1
ATOM 1527 O O . TYR A 1 186 ? 9.616 3.896 -7.261 1.00 97.06 186 TYR A O 1
ATOM 1535 N N . TYR A 1 187 ? 9.738 6.104 -7.615 1.00 96.62 187 TYR A N 1
ATOM 1536 C CA . TYR A 1 187 ? 8.640 6.161 -8.592 1.00 96.62 187 TYR A CA 1
ATOM 1537 C C . TYR A 1 187 ? 9.052 5.848 -10.040 1.00 96.62 187 TYR A C 1
ATOM 1539 O O . TYR A 1 187 ? 8.233 5.962 -10.942 1.00 96.62 187 TYR A O 1
ATOM 1547 N N . THR A 1 188 ? 10.306 5.461 -10.288 1.00 96.88 188 THR A N 1
ATOM 1548 C CA . THR A 1 188 ? 10.789 5.160 -11.650 1.00 96.88 188 THR A CA 1
ATOM 1549 C C . THR A 1 188 ? 10.010 3.993 -12.253 1.00 96.88 188 THR A C 1
ATOM 1551 O O . THR A 1 188 ? 10.063 2.903 -11.693 1.00 96.88 188 THR A O 1
ATOM 1554 N N . GLY A 1 189 ? 9.321 4.166 -13.380 1.00 95.81 189 GLY A N 1
ATOM 1555 C CA . GLY A 1 189 ? 8.545 3.083 -14.001 1.00 95.81 189 GLY A CA 1
ATOM 1556 C C . GLY A 1 189 ? 7.189 2.822 -13.338 1.00 95.81 189 GLY A C 1
ATOM 1557 O O . GLY A 1 189 ? 6.579 1.794 -13.611 1.00 95.81 189 GLY A O 1
ATOM 1558 N N . GLU A 1 190 ? 6.741 3.709 -12.446 1.00 97.19 190 GLU A N 1
ATOM 1559 C CA . GLU A 1 190 ? 5.391 3.680 -11.857 1.00 97.19 190 GLU A CA 1
ATOM 1560 C C . GLU A 1 190 ? 4.408 4.586 -12.616 1.00 97.19 190 GLU A C 1
ATOM 1562 O O . GLU A 1 190 ? 3.246 4.737 -12.229 1.00 97.19 190 GLU A O 1
ATOM 1567 N N . GLU A 1 191 ? 4.859 5.218 -13.702 1.00 94.31 191 GLU A N 1
ATOM 1568 C CA . GLU A 1 191 ? 3.990 5.959 -14.604 1.00 94.31 191 GLU A CA 1
ATOM 1569 C C . GLU A 1 191 ? 2.961 5.016 -15.249 1.00 94.31 191 GLU A C 1
ATOM 1571 O O . GLU A 1 191 ? 3.252 3.862 -15.560 1.00 94.31 191 GLU A O 1
ATOM 1576 N N . GLY A 1 192 ? 1.735 5.502 -15.462 1.00 94.00 192 GLY A N 1
ATOM 1577 C CA . GLY A 1 192 ? 0.698 4.699 -16.114 1.00 94.00 192 GLY A CA 1
ATOM 1578 C C . GLY A 1 192 ? 0.130 3.577 -15.240 1.00 94.00 192 GLY A C 1
ATOM 1579 O O . GLY A 1 192 ? -0.401 2.609 -15.776 1.00 94.00 192 GLY A O 1
ATOM 1580 N N . VAL A 1 193 ? 0.176 3.693 -13.904 1.00 97.38 193 VAL A N 1
ATOM 1581 C CA . VAL A 1 193 ? -0.443 2.711 -12.985 1.00 97.38 193 VAL A CA 1
ATOM 1582 C C . VAL A 1 193 ? -1.892 2.381 -13.362 1.00 97.38 193 VAL A C 1
ATOM 1584 O O . VAL A 1 193 ? -2.296 1.226 -13.295 1.00 97.38 193 VAL A O 1
ATOM 1587 N N . ARG A 1 194 ? -2.661 3.357 -13.859 1.00 97.25 194 ARG A N 1
ATOM 1588 C CA . ARG A 1 194 ? -4.041 3.155 -14.333 1.00 97.25 194 ARG A CA 1
ATOM 1589 C C . ARG A 1 194 ? -4.146 2.136 -15.470 1.00 97.25 194 ARG A C 1
ATOM 1591 O O . ARG A 1 194 ? -5.107 1.386 -15.516 1.00 97.25 194 ARG A O 1
ATOM 1598 N N . GLU A 1 195 ? -3.148 2.048 -16.342 1.00 96.69 195 GLU A N 1
ATOM 1599 C CA . GLU A 1 195 ? -3.112 1.088 -17.456 1.00 96.69 195 GLU A CA 1
ATOM 1600 C C . GLU A 1 195 ? -2.893 -0.357 -16.972 1.00 96.69 195 GLU A C 1
ATOM 1602 O O . GLU A 1 195 ? -3.097 -1.308 -17.723 1.00 96.69 195 GLU A O 1
ATOM 1607 N N . LYS A 1 196 ? -2.485 -0.537 -15.708 1.00 96.88 196 LYS A N 1
ATOM 1608 C CA . LYS A 1 196 ? -2.313 -1.846 -15.052 1.00 96.88 196 LYS A CA 1
ATOM 1609 C C . LYS A 1 196 ? -3.601 -2.359 -14.400 1.00 96.88 196 LYS A C 1
ATOM 1611 O O . LYS A 1 196 ? -3.608 -3.447 -13.820 1.00 96.88 196 LYS A O 1
ATOM 1616 N N . TRP A 1 197 ? -4.674 -1.574 -14.460 1.00 97.81 197 TRP A N 1
ATOM 1617 C CA . TRP A 1 197 ? -5.961 -1.879 -13.851 1.00 97.81 197 TRP A CA 1
ATOM 1618 C C . TRP A 1 197 ? -7.065 -1.966 -14.916 1.00 97.81 197 TRP A C 1
ATOM 1620 O O . TRP A 1 197 ? -7.043 -1.200 -15.878 1.00 97.81 197 TRP A O 1
ATOM 1630 N N . PRO A 1 198 ? -8.048 -2.873 -14.760 1.00 97.06 198 PRO A N 1
ATOM 1631 C CA . PRO A 1 198 ? -9.190 -2.956 -15.661 1.00 97.06 198 PRO A CA 1
ATOM 1632 C C . PRO A 1 198 ? -10.010 -1.660 -15.665 1.00 97.06 198 PRO A C 1
ATOM 1634 O O . PRO A 1 198 ? -10.336 -1.114 -14.606 1.00 97.06 198 PRO A O 1
ATOM 1637 N N . GLU A 1 199 ? -10.382 -1.174 -16.852 1.00 95.38 199 GLU A N 1
ATOM 1638 C CA . GLU A 1 199 ? -11.108 0.093 -17.007 1.00 95.38 199 GLU A CA 1
ATOM 1639 C C . GLU A 1 199 ? -12.447 0.111 -16.259 1.00 95.38 199 GLU A C 1
ATOM 1641 O O . GLU A 1 199 ? -12.887 1.159 -15.793 1.00 95.38 199 GLU A O 1
ATOM 1646 N N . GLU A 1 200 ? -13.118 -1.034 -16.142 1.00 94.12 200 GLU A N 1
ATOM 1647 C CA . GLU A 1 200 ? -14.389 -1.174 -15.437 1.00 94.12 200 GLU A CA 1
ATOM 1648 C C . GLU A 1 200 ? -14.282 -0.907 -13.932 1.00 94.12 200 GLU A C 1
ATOM 1650 O O . GLU A 1 200 ? -15.262 -0.467 -13.335 1.00 94.12 200 GLU A O 1
ATOM 1655 N N . ILE A 1 201 ? -13.104 -1.119 -13.336 1.00 94.75 201 ILE A N 1
ATOM 1656 C CA . ILE A 1 201 ? -12.837 -0.831 -11.920 1.00 94.75 201 ILE A CA 1
ATOM 1657 C C . ILE A 1 201 ? -12.537 0.660 -11.730 1.00 94.75 201 ILE A C 1
ATOM 1659 O O . ILE A 1 201 ? -12.918 1.247 -10.721 1.00 94.75 201 ILE A O 1
ATOM 1663 N N . LEU A 1 202 ? -11.879 1.285 -12.711 1.00 93.88 202 LEU A N 1
ATOM 1664 C CA . LEU A 1 202 ? -11.503 2.702 -12.664 1.00 93.88 202 LEU A CA 1
ATOM 1665 C C . LEU A 1 202 ? -12.669 3.654 -12.960 1.00 93.88 202 LEU A C 1
ATOM 1667 O O . LEU A 1 202 ? -12.590 4.851 -12.673 1.00 93.88 202 LEU A O 1
ATOM 1671 N N . LYS A 1 203 ? -13.758 3.154 -13.552 1.00 80.88 203 LYS A N 1
ATOM 1672 C CA . LYS A 1 203 ? -14.973 3.943 -13.765 1.00 80.88 203 LYS A CA 1
ATOM 1673 C C . LYS A 1 203 ? -15.657 4.170 -12.420 1.00 80.88 203 LYS A C 1
ATOM 1675 O O . LYS A 1 203 ? -16.203 3.242 -11.829 1.00 80.88 203 LYS A O 1
ATOM 1680 N N . LYS A 1 204 ? -15.656 5.425 -11.961 1.00 64.31 204 LYS A N 1
ATOM 1681 C CA . LYS A 1 204 ? -16.477 5.854 -10.823 1.00 64.31 204 LYS A CA 1
ATOM 1682 C C . LYS A 1 204 ? -17.934 5.460 -11.079 1.00 64.31 204 LYS A C 1
ATOM 1684 O O . LYS A 1 204 ? -18.462 5.765 -12.151 1.00 64.31 204 LYS A O 1
ATOM 1689 N N . LYS A 1 205 ? -18.529 4.749 -10.121 1.00 55.59 205 LYS A N 1
ATOM 1690 C CA . LYS A 1 205 ? -19.967 4.456 -10.111 1.00 55.59 205 LYS A CA 1
ATOM 1691 C C . LYS A 1 205 ? -20.779 5.725 -9.879 1.00 55.59 205 LYS A C 1
ATOM 1693 O O . LYS A 1 205 ? -20.265 6.629 -9.184 1.00 55.59 205 LYS A O 1
#

Radius of gyration: 26.43 Å; chains: 1; bounding box: 41×69×72 Å

Sequence (205 aa):
MDTENKRNKHTCTIFFIILFQYFLLYKTGRTIAQEEGIMPFIHKLADIELKQNNSPASDFLWKSSLPLEEISKSKYLHFDIKSLFPDKFSYPYHFHRNAEELFVILEGEATLRSPKGYQTVSKGDMIFFEEGLEGAHQFYNHGDQPFLYIDLRTKANVDVCEYPDSGKINILPAMDIFTKDAKVPYYTGEEGVREKWPEEILKKK

pLDDT: mean 87.68, std 19.14, range [40.16, 98.81]

Foldseek 3Di:
DPDPVVVVVVVVVVVVVVVVVVVVVPPPDDPPPPPPDPDQDDDDPVPFDWAWDDDPAPQAIKTKTPFVCVVRVPDWKTKTKIKDAAQHKYAAFKFKAPKKKKKAWQAAKWWKQFPVGIDIDGHGDMDIADHDRRSTIMIGRLDNGITMIMIMMTDDPWMWMARVQQQKIAIPPVRFIDHPPDGDDRCHRVPPVVVVDDVVSSDRD